Protein AF-0000000086522334 (afdb_homodimer)

Solvent-accessible surface area (backbone atoms only — not comparable to full-atom values): 13965 Å² total; per-residue (Å²): 110,46,55,59,40,76,32,34,40,33,44,63,32,88,44,52,71,65,48,37,50,48,47,30,66,67,51,60,34,46,75,44,85,76,62,72,91,76,86,56,60,54,48,37,27,35,46,44,99,74,29,35,44,34,43,36,36,49,86,58,78,64,70,88,61,74,68,61,87,51,38,88,66,36,50,26,44,30,31,28,21,77,34,52,68,57,47,52,50,52,31,54,76,69,68,46,70,69,46,66,51,87,86,70,54,62,36,35,31,34,55,50,98,70,65,50,24,37,34,44,28,46,49,76,79,132,111,47,54,58,39,76,33,34,40,34,44,63,32,90,44,52,71,64,47,39,50,48,48,30,67,66,49,58,35,46,74,44,84,77,62,72,90,76,86,57,59,54,48,36,28,36,48,43,98,72,31,34,43,34,42,36,37,49,85,58,79,62,71,86,60,74,68,60,89,51,37,88,65,36,50,26,43,29,30,29,21,78,34,53,67,58,46,51,50,53,32,53,77,68,70,48,70,66,46,66,49,87,85,69,53,62,36,34,31,33,56,51,96,68,64,49,24,38,34,42,28,47,50,75,80,132

InterPro domains:
  IPR004360 Glyoxalase/fosfomycin resistance/dioxygenase domain [PF00903] (6-120)
  IPR018146 Glyoxalase I, conserved site [PS00934] (8-29)
  IPR029068 Glyoxalase/Bleomycin resistance protein/Dihydroxybiphenyl dioxygenase [G3DSA:3.10.180.10] (1-125)
  IPR029068 Glyoxalase/Bleomycin resistance protein/Dihydroxybiphenyl dioxygenase [SSF54593] (1-125)
  IPR037523 Vicinal oxygen chelate (VOC), core domain [PS51819] (5-123)
  IPR050383 Glyoxalase I/Fosfomycin Resistance Protein Families [PTHR21366] (3-122)

Structure (mmCIF, N/CA/C/O backbone):
data_AF-0000000086522334-model_v1
#
loop_
_entity.id
_entity.type
_entity.pdbx_description
1 polymer 'VOC family protein'
#
loop_
_atom_site.group_PDB
_atom_site.id
_atom_site.type_symbol
_atom_site.label_atom_id
_atom_site.label_alt_id
_atom_site.label_comp_id
_atom_site.label_asym_id
_atom_site.label_entity_id
_atom_site.label_seq_id
_atom_site.pdbx_PDB_ins_code
_atom_site.Cartn_x
_atom_site.Cartn_y
_atom_site.Cartn_z
_atom_site.occupancy
_atom_site.B_iso_or_equiv
_atom_site.auth_seq_id
_atom_site.auth_comp_id
_atom_site.auth_asym_id
_atom_site.auth_atom_id
_atom_site.pdbx_PDB_model_num
ATOM 1 N N . MET A 1 1 ? 4.867 13.68 17.594 1 94.56 1 MET A N 1
ATOM 2 C CA . MET A 1 1 ? 4.117 12.727 16.781 1 94.56 1 MET A CA 1
ATOM 3 C C . MET A 1 1 ? 5.055 11.945 15.859 1 94.56 1 MET A C 1
ATOM 5 O O . MET A 1 1 ? 5.938 12.523 15.234 1 94.56 1 MET A O 1
ATOM 9 N N . ARG A 1 2 ? 4.922 10.648 15.969 1 97.31 2 ARG A N 1
ATOM 10 C CA . ARG A 1 2 ? 5.742 9.789 15.125 1 97.31 2 ARG A CA 1
ATOM 11 C C . ARG A 1 2 ? 4.887 8.734 14.422 1 97.31 2 ARG A C 1
ATOM 13 O O . ARG A 1 2 ? 3.938 8.211 15.008 1 97.31 2 ARG A O 1
ATOM 20 N N . ILE A 1 3 ? 5.188 8.492 13.227 1 98.81 3 ILE A N 1
ATOM 21 C CA . ILE A 1 3 ? 4.652 7.324 12.539 1 98.81 3 ILE A CA 1
ATOM 22 C C . ILE A 1 3 ? 5.387 6.07 13.008 1 98.81 3 ILE A C 1
ATOM 24 O O . ILE A 1 3 ? 6.613 6.066 13.125 1 98.81 3 ILE A O 1
ATOM 28 N N . LEU A 1 4 ? 4.656 5.008 13.227 1 98.62 4 LEU A N 1
ATOM 29 C CA . LEU A 1 4 ? 5.238 3.867 13.93 1 98.62 4 LEU A CA 1
ATOM 30 C C . LEU A 1 4 ? 5.387 2.674 12.992 1 98.62 4 LEU A C 1
ATOM 32 O O . LEU A 1 4 ? 6.363 1.927 13.078 1 98.62 4 LEU A O 1
ATOM 36 N N . ALA A 1 5 ? 4.379 2.432 12.117 1 98.75 5 ALA A N 1
ATOM 37 C CA . ALA A 1 5 ? 4.371 1.207 11.32 1 98.75 5 ALA A CA 1
ATOM 38 C C . ALA A 1 5 ? 3.389 1.315 10.156 1 98.75 5 ALA A C 1
ATOM 40 O O . ALA A 1 5 ? 2.453 2.117 10.203 1 98.75 5 ALA A O 1
ATOM 41 N N . LEU A 1 6 ? 3.631 0.603 9.125 1 98.88 6 LEU A N 1
ATOM 42 C CA . LEU A 1 6 ? 2.672 0.312 8.062 1 98.88 6 LEU A CA 1
ATOM 43 C C . LEU A 1 6 ? 1.756 -0.842 8.461 1 98.88 6 LEU A C 1
ATOM 45 O O . LEU A 1 6 ? 2.217 -1.972 8.641 1 98.88 6 LEU A O 1
ATOM 49 N N . HIS A 1 7 ? 0.53 -0.524 8.633 1 98.81 7 HIS A N 1
ATOM 50 C CA . HIS A 1 7 ? -0.397 -1.541 9.117 1 98.81 7 HIS A CA 1
ATOM 51 C C . HIS A 1 7 ? -1.011 -2.32 7.957 1 98.81 7 HIS A C 1
ATOM 53 O O . HIS A 1 7 ? -0.983 -3.553 7.949 1 98.81 7 HIS A O 1
ATOM 59 N N . HIS A 1 8 ? -1.626 -1.619 7.039 1 98.94 8 HIS A N 1
ATOM 60 C CA . HIS A 1 8 ? -2.217 -2.326 5.91 1 98.94 8 HIS A CA 1
ATOM 61 C C . HIS A 1 8 ? -2.156 -1.483 4.637 1 98.94 8 HIS A C 1
ATOM 63 O O . HIS A 1 8 ? -1.86 -0.288 4.695 1 98.94 8 HIS A O 1
ATOM 69 N N . VAL A 1 9 ? -2.373 -2.15 3.574 1 98.94 9 VAL A N 1
ATOM 70 C CA . VAL A 1 9 ? -2.617 -1.558 2.264 1 98.94 9 VAL A CA 1
ATOM 71 C C . VAL A 1 9 ? -3.979 -2.01 1.738 1 98.94 9 VAL A C 1
ATOM 73 O O . VAL A 1 9 ? -4.352 -3.176 1.89 1 98.94 9 VAL A O 1
ATOM 76 N N . SER A 1 10 ? -4.672 -1.048 1.195 1 98.81 10 SER A N 1
ATOM 77 C CA . SER A 1 10 ? -5.945 -1.346 0.543 1 98.81 10 SER A CA 1
ATOM 78 C C . SER A 1 10 ? -5.828 -1.236 -0.974 1 98.81 10 SER A C 1
ATOM 80 O O . SER A 1 10 ? -5.262 -0.269 -1.489 1 98.81 10 SER A O 1
ATOM 82 N N . ILE A 1 11 ? -6.34 -2.213 -1.642 1 98.62 11 ILE A N 1
ATOM 83 C CA . ILE A 1 11 ? -6.383 -2.182 -3.1 1 98.62 11 ILE A CA 1
ATOM 84 C C . ILE A 1 11 ? -7.816 -2.416 -3.578 1 98.62 11 ILE A C 1
ATOM 86 O O . ILE A 1 11 ? -8.633 -2.984 -2.852 1 98.62 11 ILE A O 1
ATOM 90 N N . ILE A 1 12 ? -8.102 -1.926 -4.754 1 98.5 12 ILE A N 1
ATOM 91 C CA . ILE A 1 12 ? -9.438 -2.059 -5.32 1 98.5 12 ILE A CA 1
ATOM 92 C C . ILE A 1 12 ? -9.492 -3.277 -6.238 1 98.5 12 ILE A C 1
ATOM 94 O O . ILE A 1 12 ? -8.57 -3.518 -7.016 1 98.5 12 ILE A O 1
ATOM 98 N N . VAL A 1 13 ? -10.5 -4.023 -6.094 1 98.56 13 VAL A N 1
ATOM 99 C CA . VAL A 1 13 ? -10.719 -5.203 -6.922 1 98.56 13 VAL A CA 1
ATOM 100 C C . VAL A 1 13 ? -12.125 -5.16 -7.516 1 98.56 13 VAL A C 1
ATOM 102 O O . VAL A 1 13 ? -13.016 -4.492 -6.98 1 98.56 13 VAL A O 1
ATOM 105 N N . SER A 1 14 ? -12.344 -5.914 -8.609 1 98.25 14 SER A N 1
ATOM 106 C CA . SER A 1 14 ? -13.641 -5.91 -9.273 1 98.25 14 SER A CA 1
ATOM 107 C C . SER A 1 14 ? -14.547 -7.02 -8.742 1 98.25 14 SER A C 1
ATOM 109 O O . SER A 1 14 ? -15.766 -6.93 -8.836 1 98.25 14 SER A O 1
ATOM 111 N N . ASN A 1 15 ? -13.945 -8.078 -8.195 1 98.69 15 ASN A N 1
ATOM 112 C CA . ASN A 1 15 ? -14.633 -9.258 -7.668 1 98.69 15 ASN A CA 1
ATOM 113 C C . ASN A 1 15 ? -13.844 -9.898 -6.531 1 98.69 15 ASN A C 1
ATOM 115 O O . ASN A 1 15 ? -12.75 -10.422 -6.75 1 98.69 15 ASN A O 1
ATOM 119 N N . THR A 1 16 ? -14.438 -9.898 -5.348 1 98.88 16 THR A N 1
ATOM 120 C CA . THR A 1 16 ? -13.734 -10.336 -4.145 1 98.88 16 THR A CA 1
ATOM 121 C C . THR A 1 16 ? -13.352 -11.812 -4.246 1 98.88 16 THR A C 1
ATOM 123 O O . THR A 1 16 ? -12.227 -12.188 -3.904 1 98.88 16 THR A O 1
ATOM 126 N N . ALA A 1 17 ? -14.242 -12.625 -4.715 1 98.88 17 ALA A N 1
ATOM 127 C CA . ALA A 1 17 ? -13.969 -14.055 -4.832 1 98.88 17 ALA A CA 1
ATOM 128 C C . ALA A 1 17 ? -12.781 -14.312 -5.762 1 98.88 17 ALA A C 1
ATOM 130 O O . ALA A 1 17 ? -11.922 -15.141 -5.465 1 98.88 17 ALA A O 1
ATOM 131 N N . THR A 1 18 ? -12.75 -13.633 -6.898 1 98.75 18 THR A N 1
ATOM 132 C CA . THR A 1 18 ? -11.641 -13.758 -7.832 1 98.75 18 THR A CA 1
ATOM 133 C C . THR A 1 18 ? -10.336 -13.305 -7.188 1 98.75 18 THR A C 1
ATOM 135 O O . THR A 1 18 ? -9.312 -13.984 -7.297 1 98.75 18 THR A O 1
ATOM 138 N N . ALA A 1 19 ? -10.391 -12.211 -6.496 1 98.88 19 ALA A N 1
ATOM 139 C CA . ALA A 1 19 ? -9.203 -11.68 -5.824 1 98.88 19 ALA A CA 1
ATOM 140 C C . ALA A 1 19 ? -8.711 -12.641 -4.75 1 98.88 19 ALA A C 1
ATOM 142 O O . ALA A 1 19 ? -7.504 -12.805 -4.555 1 98.88 19 ALA A O 1
ATOM 143 N N . LEU A 1 20 ? -9.625 -13.297 -4.066 1 98.88 20 LEU A N 1
ATOM 144 C CA . LEU A 1 20 ? -9.25 -14.258 -3.027 1 98.88 20 LEU A CA 1
ATOM 145 C C . LEU A 1 20 ? -8.547 -15.461 -3.631 1 98.88 20 LEU A C 1
ATOM 147 O O . LEU A 1 20 ? -7.719 -16.094 -2.973 1 98.88 20 LEU A O 1
ATOM 151 N N . GLY A 1 21 ? -8.828 -15.742 -4.848 1 98.81 21 GLY A N 1
ATOM 152 C CA . GLY A 1 21 ? -8.07 -16.781 -5.539 1 98.81 21 GLY A CA 1
ATOM 153 C C . GLY A 1 21 ? -6.582 -16.484 -5.609 1 98.81 21 GLY A C 1
ATOM 154 O O . GLY A 1 21 ? -5.758 -17.391 -5.512 1 98.81 21 GLY A O 1
ATOM 155 N N . PHE A 1 22 ? -6.273 -15.227 -5.672 1 98.88 22 PHE A N 1
ATOM 156 C CA . PHE A 1 22 ? -4.879 -14.82 -5.742 1 98.88 22 PHE A CA 1
ATOM 157 C C . PHE A 1 22 ? -4.289 -14.664 -4.344 1 98.88 22 PHE A C 1
ATOM 159 O O . PHE A 1 22 ? -3.273 -15.281 -4.02 1 98.88 22 PHE A O 1
ATOM 166 N N . TYR A 1 23 ? -4.887 -13.945 -3.527 1 98.94 23 TYR A N 1
ATOM 167 C CA . TYR A 1 23 ? -4.281 -13.547 -2.262 1 98.94 23 TYR A CA 1
ATOM 168 C C . TYR A 1 23 ? -4.402 -14.656 -1.224 1 98.94 23 TYR A C 1
ATOM 170 O O . TYR A 1 23 ? -3.445 -14.945 -0.503 1 98.94 23 TYR A O 1
ATOM 178 N N . ARG A 1 24 ? -5.574 -15.195 -1.146 1 98.81 24 ARG A N 1
ATOM 179 C CA . ARG A 1 24 ? -5.762 -16.281 -0.189 1 98.81 24 ARG A CA 1
ATOM 180 C C . ARG A 1 24 ? -5.211 -17.594 -0.733 1 98.81 24 ARG A C 1
ATOM 182 O O . ARG A 1 24 ? -4.348 -18.219 -0.11 1 98.81 24 ARG A O 1
ATOM 189 N N . ASP A 1 25 ? -5.664 -18.031 -1.842 1 98.62 25 ASP A N 1
ATOM 190 C CA . ASP A 1 25 ? -5.371 -19.375 -2.311 1 98.62 25 ASP A CA 1
ATOM 191 C C . ASP A 1 25 ? -3.945 -19.469 -2.852 1 98.62 25 ASP A C 1
ATOM 193 O O . ASP A 1 25 ? -3.232 -20.438 -2.572 1 98.62 25 ASP A O 1
ATOM 197 N N . LEU A 1 26 ? -3.512 -18.547 -3.619 1 98.69 26 LEU A N 1
ATOM 198 C CA . LEU A 1 26 ? -2.188 -18.625 -4.227 1 98.69 26 LEU A CA 1
ATOM 199 C C . LEU A 1 26 ? -1.112 -18.156 -3.25 1 98.69 26 LEU A C 1
ATOM 201 O O . LEU A 1 26 ? -0.119 -18.859 -3.037 1 98.69 26 LEU A O 1
ATOM 205 N N . LEU A 1 27 ? -1.304 -16.938 -2.631 1 98.75 27 LEU A N 1
ATOM 206 C CA . LEU A 1 27 ? -0.281 -16.391 -1.747 1 98.75 27 LEU A CA 1
ATOM 207 C C . LEU A 1 27 ? -0.377 -17.016 -0.357 1 98.75 27 LEU A C 1
ATOM 209 O O . LEU A 1 27 ? 0.561 -16.922 0.438 1 98.75 27 LEU A O 1
ATOM 213 N N . GLY A 1 28 ? -1.57 -17.516 0.004 1 98.69 28 GLY A N 1
ATOM 214 C CA . GLY A 1 28 ? -1.713 -18.25 1.252 1 98.69 28 GLY A CA 1
ATOM 215 C C . GLY A 1 28 ? -2.076 -17.359 2.428 1 98.69 28 GLY A C 1
ATOM 216 O O . GLY A 1 28 ? -1.796 -17.703 3.578 1 98.69 28 GLY A O 1
ATOM 217 N N . LEU A 1 29 ? -2.678 -16.234 2.178 1 98.88 29 LEU A N 1
ATOM 218 C CA . LEU A 1 29 ? -3.041 -15.336 3.268 1 98.88 29 LEU A CA 1
ATOM 219 C C . LEU A 1 29 ? -4.367 -15.75 3.896 1 98.88 29 LEU A C 1
ATOM 221 O O . LEU A 1 29 ? -5.285 -16.188 3.193 1 98.88 29 LEU A O 1
ATOM 225 N N . ASP A 1 30 ? -4.496 -15.508 5.156 1 98.62 30 ASP A N 1
ATOM 226 C CA . ASP A 1 30 ? -5.711 -15.875 5.875 1 98.62 30 ASP A CA 1
ATOM 227 C C . ASP A 1 30 ? -6.715 -14.727 5.879 1 98.62 30 ASP A C 1
ATOM 229 O O . ASP A 1 30 ? -6.34 -13.562 6.066 1 98.62 30 ASP A O 1
ATOM 233 N N . VAL A 1 31 ? -7.961 -15.094 5.797 1 98.81 31 VAL A N 1
ATOM 234 C CA . VAL A 1 31 ? -9.031 -14.109 5.84 1 98.81 31 VAL A CA 1
ATOM 235 C C . VAL A 1 31 ? -9.344 -13.742 7.289 1 98.81 31 VAL A C 1
ATOM 237 O O . VAL A 1 31 ? -9.391 -14.617 8.156 1 98.81 31 VAL A O 1
ATOM 240 N N . ASP A 1 32 ? -9.453 -12.5 7.535 1 98.81 32 ASP A N 1
ATOM 241 C CA . ASP A 1 32 ? -9.938 -11.984 8.812 1 98.81 32 ASP A CA 1
ATOM 242 C C . ASP A 1 32 ? -11.461 -11.914 8.844 1 98.81 32 ASP A C 1
ATOM 244 O O . ASP A 1 32 ? -12.055 -11.016 8.25 1 98.81 32 ASP A O 1
ATOM 248 N N . ASP A 1 33 ? -12.094 -12.688 9.578 1 97.81 33 ASP A N 1
ATOM 249 C CA . ASP A 1 33 ? -13.547 -12.797 9.602 1 97.81 33 ASP A CA 1
ATOM 250 C C . ASP A 1 33 ? -14.172 -11.664 10.414 1 97.81 33 ASP A C 1
ATOM 252 O O . ASP A 1 33 ? -15.391 -11.516 10.445 1 97.81 33 ASP A O 1
ATOM 256 N N . SER A 1 34 ? -13.359 -10.859 11 1 97.19 34 SER A N 1
ATOM 257 C CA . SER A 1 34 ? -13.883 -9.797 11.844 1 97.19 34 SER A CA 1
ATOM 258 C C . SER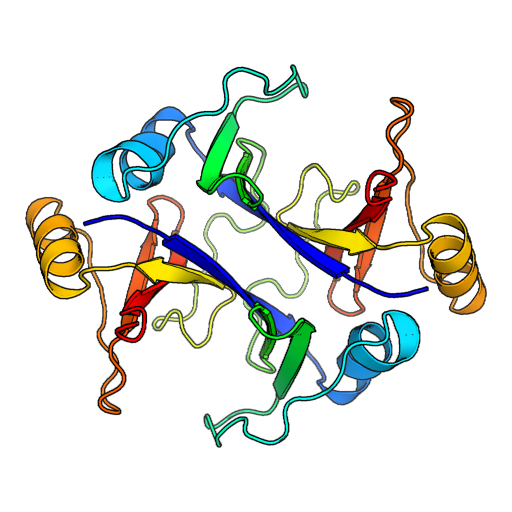 A 1 34 ? -14.125 -8.523 11.047 1 97.19 34 SER A C 1
ATOM 260 O O . SER A 1 34 ? -14.477 -7.48 11.609 1 97.19 34 SER A O 1
ATOM 262 N N . ARG A 1 35 ? -13.852 -8.547 9.734 1 97.44 35 ARG A N 1
ATOM 263 C CA . ARG A 1 35 ? -14.172 -7.375 8.922 1 97.44 35 ARG A CA 1
ATOM 264 C C . ARG A 1 35 ? -15.617 -6.938 9.148 1 97.44 35 ARG A C 1
ATOM 266 O O . ARG A 1 35 ? -16.547 -7.727 8.961 1 97.44 35 ARG A O 1
ATOM 273 N N . PRO A 1 36 ? -15.805 -5.703 9.523 1 94.88 36 PRO A N 1
ATOM 274 C CA . PRO A 1 36 ? -17.188 -5.242 9.664 1 94.88 36 PRO A CA 1
ATOM 275 C C . PRO A 1 36 ? -17.875 -5.016 8.32 1 94.88 36 PRO A C 1
ATOM 277 O O . PRO A 1 36 ? -17.234 -5.141 7.27 1 94.88 36 PRO A O 1
ATOM 280 N N . ASP A 1 37 ? -19.172 -4.836 8.414 1 95.44 37 ASP A N 1
ATOM 281 C CA . ASP A 1 37 ? -19.891 -4.426 7.215 1 95.44 37 ASP A CA 1
ATOM 282 C C . ASP A 1 37 ? -19.578 -2.979 6.844 1 95.44 37 ASP A C 1
ATOM 284 O O . ASP A 1 37 ? -19.953 -2.051 7.559 1 95.44 37 ASP A O 1
ATOM 288 N N . LEU A 1 38 ? -18.969 -2.789 5.746 1 94.75 38 LEU A N 1
ATOM 289 C CA . LEU A 1 38 ? -18.547 -1.453 5.344 1 94.75 38 LEU A CA 1
ATOM 290 C C . LEU A 1 38 ? -19.422 -0.922 4.211 1 94.75 38 LEU A C 1
ATOM 292 O O . LEU A 1 38 ? -19.109 0.106 3.609 1 94.75 38 LEU A O 1
ATOM 296 N N . GLY A 1 39 ? -20.391 -1.697 3.873 1 96.12 39 GLY A N 1
ATOM 297 C CA . GLY A 1 39 ? -21.344 -1.245 2.871 1 96.12 39 GLY A CA 1
ATOM 298 C C . GLY A 1 39 ? -20.953 -1.656 1.461 1 96.12 39 GLY A C 1
ATOM 299 O O . GLY A 1 39 ? -21.547 -1.177 0.489 1 96.12 39 GLY A O 1
ATOM 300 N N . TYR A 1 40 ? -19.938 -2.383 1.256 1 98 40 TYR A N 1
ATOM 301 C CA . TYR A 1 40 ? -19.516 -2.949 -0.02 1 98 40 TYR A CA 1
ATOM 302 C C . TYR A 1 40 ? -18.781 -4.266 0.187 1 98 40 TYR A C 1
ATOM 304 O O . TYR A 1 40 ? -18.188 -4.492 1.246 1 98 40 TYR A O 1
ATOM 312 N N . PRO A 1 41 ? -18.781 -5.148 -0.741 1 98.62 41 PRO A N 1
ATOM 313 C CA . PRO A 1 41 ? -18.047 -6.402 -0.614 1 98.62 41 PRO A CA 1
ATOM 314 C C . PRO A 1 41 ? -16.531 -6.188 -0.539 1 98.62 41 PRO A C 1
ATOM 316 O O . PRO A 1 41 ? -16.031 -5.133 -0.939 1 98.62 41 PRO A O 1
ATOM 319 N N . GLY A 1 42 ? -15.859 -7.133 0.019 1 98.81 42 GLY A N 1
ATOM 320 C CA . GLY A 1 42 ? -14.414 -7.121 0.174 1 98.81 42 GLY A CA 1
ATOM 321 C C . GLY A 1 42 ? -13.906 -8.172 1.146 1 98.81 42 GLY A C 1
ATOM 322 O O . GLY A 1 42 ? -14.656 -9.062 1.551 1 98.81 42 GLY A O 1
ATOM 323 N N . ALA A 1 43 ? -12.617 -8.062 1.491 1 98.94 43 ALA A N 1
ATOM 324 C CA . ALA A 1 43 ? -11.992 -8.969 2.453 1 98.94 43 ALA A CA 1
ATOM 325 C C . ALA A 1 43 ? -10.781 -8.305 3.113 1 98.94 43 ALA A C 1
ATOM 327 O O . ALA A 1 43 ? -10.109 -7.473 2.5 1 98.94 43 ALA A O 1
ATOM 328 N N . TRP A 1 44 ? -10.617 -8.602 4.328 1 98.94 44 TRP A N 1
ATOM 329 C CA . TRP A 1 44 ? -9.359 -8.344 5.02 1 98.94 44 TRP A CA 1
ATOM 330 C C . TRP A 1 44 ? -8.523 -9.617 5.125 1 98.94 44 TRP A C 1
ATOM 332 O O . TRP A 1 44 ? -9.055 -10.695 5.422 1 98.94 44 TRP A O 1
ATOM 342 N N . LEU A 1 45 ? -7.25 -9.5 4.801 1 98.94 45 LEU A N 1
ATOM 343 C CA . LEU A 1 45 ? -6.371 -10.664 4.863 1 98.94 45 LEU A CA 1
ATOM 344 C C . LEU A 1 45 ? -5.172 -10.391 5.766 1 98.94 45 LEU A C 1
ATOM 346 O O . LEU A 1 45 ? -4.512 -9.359 5.633 1 98.94 45 LEU A O 1
ATOM 350 N N . HIS A 1 46 ? -4.848 -11.328 6.617 1 98.94 46 HIS A N 1
ATOM 351 C CA . HIS A 1 46 ? -3.674 -11.234 7.477 1 98.94 46 HIS A CA 1
ATOM 352 C C . HIS A 1 46 ? -2.4 -11.578 6.715 1 98.94 46 HIS A C 1
ATOM 354 O O . HIS A 1 46 ? -2.307 -12.648 6.102 1 98.94 46 HIS A O 1
ATOM 360 N N . ILE A 1 47 ? -1.499 -10.703 6.734 1 98.88 47 ILE A N 1
ATOM 361 C CA . ILE A 1 47 ? -0.149 -11.055 6.309 1 98.88 47 ILE A CA 1
ATOM 362 C C . ILE A 1 47 ? 0.597 -11.727 7.453 1 98.88 47 ILE A C 1
ATOM 364 O O . ILE A 1 47 ? 1.253 -12.758 7.258 1 98.88 47 ILE A O 1
ATOM 368 N N . ASN A 1 48 ? 0.536 -11.117 8.594 1 98.62 48 ASN A N 1
ATOM 369 C CA . ASN A 1 48 ? 0.983 -11.594 9.898 1 98.62 48 ASN A CA 1
ATOM 370 C C . ASN A 1 48 ? 0.117 -11.039 11.023 1 98.62 48 ASN A C 1
ATOM 372 O O . ASN A 1 48 ? -1 -10.578 10.789 1 98.62 48 ASN A O 1
ATOM 376 N N . ALA A 1 49 ? 0.548 -11.117 12.242 1 97.94 49 ALA A N 1
ATOM 377 C CA . ALA A 1 49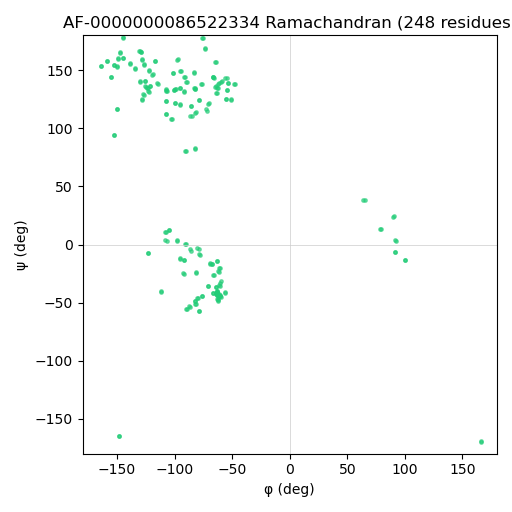 ? -0.27 -10.727 13.391 1 97.94 49 ALA A CA 1
ATOM 378 C C . ALA A 1 49 ? -0.521 -9.219 13.398 1 97.94 49 ALA A C 1
ATOM 380 O O . ALA A 1 49 ? -1.462 -8.742 14.031 1 97.94 49 ALA A O 1
ATOM 381 N N . ALA A 1 50 ? 0.281 -8.43 12.625 1 98 50 ALA A N 1
ATOM 382 C CA . ALA A 1 50 ? 0.245 -6.977 12.797 1 98 50 ALA A CA 1
ATOM 383 C C . ALA A 1 50 ? -0.093 -6.277 11.484 1 98 50 ALA A C 1
ATOM 385 O O . ALA A 1 50 ? -0.278 -5.059 11.445 1 98 50 ALA A O 1
ATOM 386 N N . GLN A 1 51 ? -0.153 -7.039 10.414 1 98.81 51 GLN A N 1
ATOM 387 C CA . GLN A 1 51 ? -0.286 -6.41 9.102 1 98.81 51 GLN A CA 1
ATOM 388 C C . GLN A 1 51 ? -1.354 -7.105 8.266 1 98.81 51 GLN A C 1
ATOM 390 O O . GLN A 1 51 ? -1.563 -8.312 8.391 1 98.81 51 GLN A O 1
ATOM 395 N N . GLN A 1 52 ? -1.945 -6.266 7.348 1 98.94 52 GLN A N 1
ATOM 396 C CA . GLN A 1 52 ? -3.006 -6.832 6.523 1 98.94 52 GLN A CA 1
ATOM 397 C C . GLN A 1 52 ? -2.984 -6.238 5.117 1 98.94 52 GLN A C 1
ATOM 399 O O . GLN A 1 52 ? -2.355 -5.203 4.883 1 98.94 52 GLN A O 1
ATOM 404 N N . ILE A 1 53 ? -3.605 -6.926 4.207 1 98.94 53 ILE A N 1
ATOM 405 C CA . ILE A 1 53 ? -4.09 -6.398 2.936 1 98.94 53 ILE A CA 1
ATOM 406 C C . ILE A 1 53 ? -5.613 -6.293 2.965 1 98.94 53 ILE A C 1
ATOM 408 O O . ILE A 1 53 ? -6.297 -7.23 3.383 1 98.94 53 ILE A O 1
ATOM 412 N N . HIS A 1 54 ? -6.148 -5.184 2.572 1 98.94 54 HIS A N 1
ATOM 413 C CA . HIS A 1 54 ? -7.59 -4.977 2.449 1 98.94 54 HIS A CA 1
ATOM 414 C C . HIS A 1 54 ? -8.016 -4.934 0.985 1 98.94 54 HIS A C 1
ATOM 416 O O . HIS A 1 54 ? -7.469 -4.156 0.198 1 98.94 54 HIS A O 1
ATOM 422 N N . LEU A 1 55 ? -8.93 -5.816 0.67 1 98.94 55 LEU A N 1
ATOM 423 C CA . LEU A 1 55 ? -9.539 -5.836 -0.654 1 98.94 55 LEU A CA 1
ATOM 424 C C . LEU A 1 55 ? -10.852 -5.051 -0.661 1 98.94 55 LEU A C 1
ATOM 426 O O . LEU A 1 55 ? -11.773 -5.367 0.096 1 98.94 55 LEU A O 1
ATOM 430 N N . LEU A 1 56 ? -10.914 -4.055 -1.472 1 98.88 56 LEU A N 1
ATOM 431 C CA . LEU A 1 56 ? -12.102 -3.223 -1.601 1 98.88 56 LEU A CA 1
ATOM 432 C C . LEU A 1 56 ? -12.82 -3.498 -2.916 1 98.88 56 LEU A C 1
ATOM 434 O O . LEU A 1 56 ? -12.305 -3.184 -3.99 1 98.88 56 LEU A O 1
ATOM 438 N N . GLU A 1 57 ? -13.977 -4.051 -2.867 1 98.81 57 GLU A N 1
ATOM 439 C CA . GLU A 1 57 ? -14.797 -4.188 -4.066 1 98.81 57 GLU A CA 1
ATOM 440 C C . GLU A 1 57 ? -15.711 -2.979 -4.246 1 98.81 57 GLU A C 1
ATOM 442 O O . GLU A 1 57 ? -16.891 -3.029 -3.898 1 98.81 57 GLU A O 1
ATOM 447 N N . VAL A 1 58 ? -15.164 -1.943 -4.758 1 98.44 58 VAL A N 1
ATOM 448 C CA . VAL A 1 58 ? -15.812 -0.658 -5.012 1 98.44 58 VAL A CA 1
ATOM 449 C C . VAL A 1 58 ? -15.531 -0.212 -6.445 1 98.44 58 VAL A C 1
ATOM 451 O O . VAL A 1 58 ? -14.695 -0.807 -7.133 1 98.44 58 VAL A O 1
ATOM 454 N N . PRO A 1 59 ? -16.266 0.794 -6.953 1 96.94 59 PRO A N 1
ATOM 455 C CA . PRO A 1 59 ? -15.938 1.307 -8.281 1 96.94 59 PRO A CA 1
ATOM 456 C C . PRO A 1 59 ? -14.477 1.739 -8.406 1 96.94 59 PRO A C 1
ATOM 458 O O . PRO A 1 59 ? -13.953 2.416 -7.512 1 96.94 59 PRO A O 1
ATOM 461 N N . ASN A 1 60 ? -13.875 1.331 -9.43 1 95.88 60 ASN A N 1
ATOM 462 C CA . ASN A 1 60 ? -12.453 1.57 -9.656 1 95.88 60 ASN A CA 1
ATOM 463 C C . ASN A 1 60 ? -12.227 2.689 -10.664 1 95.88 60 ASN A C 1
ATOM 465 O O . ASN A 1 60 ? -12.422 2.494 -11.867 1 95.88 60 ASN A O 1
ATOM 469 N N . PRO A 1 61 ? -11.797 3.775 -10.227 1 94.69 61 PRO A N 1
ATOM 470 C CA . PRO A 1 61 ? -11.539 4.859 -11.172 1 94.69 61 PRO A CA 1
ATOM 471 C C . PRO A 1 61 ? -10.445 4.512 -12.18 1 94.69 61 PRO A C 1
ATOM 473 O O . PRO A 1 61 ? -10.289 5.207 -13.188 1 94.69 61 PRO A O 1
ATOM 476 N N . GLU A 1 62 ? -9.711 3.477 -11.922 1 93.44 62 GLU A N 1
ATOM 477 C CA . GLU A 1 62 ? -8.555 3.154 -12.75 1 93.44 62 GLU A CA 1
ATOM 478 C C . GLU A 1 62 ? -8.898 2.094 -13.789 1 93.44 62 GLU A C 1
ATOM 480 O O . GLU A 1 62 ? -8.023 1.619 -14.516 1 93.44 62 GLU A O 1
ATOM 485 N N . SER A 1 63 ? -10.094 1.707 -13.844 1 89.88 63 SER A N 1
ATOM 486 C CA . SER A 1 63 ? -10.508 0.669 -14.781 1 89.88 63 SER A CA 1
ATOM 487 C C . SER A 1 63 ? -10.141 1.042 -16.219 1 89.88 63 SER A C 1
ATOM 489 O O . SER A 1 63 ? -10.43 2.152 -16.672 1 89.88 63 SER A O 1
ATOM 491 N N . GLY A 1 64 ? -9.422 0.154 -16.859 1 88.44 64 GLY A N 1
ATOM 492 C CA . GLY A 1 64 ? -9.133 0.329 -18.266 1 88.44 64 GLY A CA 1
ATOM 493 C C . GLY A 1 64 ? -7.84 1.075 -18.531 1 88.44 64 GLY A C 1
ATOM 494 O O . GLY A 1 64 ? -7.43 1.232 -19.688 1 88.44 64 GLY A O 1
ATOM 495 N N . LEU A 1 65 ? -7.211 1.576 -17.531 1 93.5 65 LEU A N 1
ATOM 496 C CA . LEU A 1 65 ? -5.941 2.277 -17.719 1 93.5 65 LEU A CA 1
ATOM 497 C C . LEU A 1 65 ? -4.855 1.322 -18.188 1 93.5 65 LEU A C 1
ATOM 499 O O . LEU A 1 65 ? -4.805 0.167 -17.75 1 93.5 65 LEU A O 1
ATOM 503 N N . ILE A 1 66 ? -4.059 1.879 -19 1 93.69 66 ILE A N 1
ATOM 504 C CA . ILE A 1 66 ? -2.846 1.152 -19.375 1 93.69 66 ILE A CA 1
ATOM 505 C C . ILE A 1 66 ? -1.755 1.41 -18.344 1 93.69 66 ILE A C 1
ATOM 507 O O . ILE A 1 66 ? -1.307 2.547 -18.172 1 93.69 66 ILE A O 1
ATOM 511 N N . ARG A 1 67 ? -1.351 0.371 -17.75 1 95.38 67 ARG A N 1
ATOM 512 C CA . ARG A 1 67 ? -0.368 0.495 -16.672 1 95.38 67 ARG A CA 1
ATOM 513 C C . ARG A 1 67 ? 1.041 0.224 -17.188 1 95.38 67 ARG A C 1
ATOM 515 O O . ARG A 1 67 ? 1.215 -0.398 -18.234 1 95.38 67 ARG A O 1
ATOM 522 N N . PRO A 1 68 ? 2.027 0.74 -16.406 1 95.12 68 PRO A N 1
ATOM 523 C CA . PRO A 1 68 ? 3.395 0.386 -16.781 1 95.12 68 PRO A CA 1
ATOM 524 C C . PRO A 1 68 ? 3.611 -1.122 -16.875 1 95.12 68 PRO A C 1
ATOM 526 O O . PRO A 1 68 ? 3.076 -1.878 -16.062 1 95.12 68 PRO A O 1
ATOM 529 N N . ALA A 1 69 ? 4.391 -1.484 -17.812 1 92.44 69 ALA A N 1
ATOM 530 C CA . ALA A 1 69 ? 4.633 -2.908 -18.047 1 92.44 69 ALA A CA 1
ATOM 531 C C . ALA A 1 69 ? 5.293 -3.551 -16.828 1 92.44 69 ALA A C 1
ATOM 533 O O . ALA A 1 69 ? 4.863 -4.613 -16.375 1 92.44 69 ALA A O 1
ATOM 534 N N . HIS A 1 70 ? 6.309 -2.877 -16.375 1 94.69 70 HIS A N 1
ATOM 535 C CA . HIS A 1 70 ? 6.992 -3.412 -15.203 1 94.69 70 HIS A CA 1
ATOM 536 C C . HIS A 1 70 ? 6.414 -2.84 -13.914 1 94.69 70 HIS A C 1
ATOM 538 O O . HIS A 1 70 ? 6.332 -1.621 -13.75 1 94.69 70 HIS A O 1
ATOM 544 N N . GLY A 1 71 ? 6.129 -3.705 -12.984 1 95.56 71 GLY A N 1
ATOM 545 C CA . GLY A 1 71 ? 5.523 -3.311 -11.727 1 95.56 71 GLY A CA 1
ATOM 546 C C . GLY A 1 71 ? 6.395 -2.367 -10.914 1 95.56 71 GLY A C 1
ATOM 547 O O . GLY A 1 71 ? 5.895 -1.614 -10.078 1 95.56 71 GLY A O 1
ATOM 548 N N . GLY A 1 72 ? 7.668 -2.422 -11.188 1 95.5 72 GLY A N 1
ATOM 549 C CA . GLY A 1 72 ? 8.594 -1.559 -10.469 1 95.5 72 GLY A CA 1
ATOM 550 C C . GLY A 1 72 ? 8.445 -0.093 -10.836 1 95.5 72 GLY A C 1
ATOM 551 O O . GLY A 1 72 ? 8.961 0.781 -10.133 1 95.5 72 GLY A O 1
ATOM 552 N N . ARG A 1 73 ? 7.805 0.139 -11.906 1 96.5 73 ARG A N 1
ATOM 553 C CA . ARG A 1 73 ? 7.555 1.515 -12.32 1 96.5 73 ARG A CA 1
ATOM 554 C C . ARG A 1 73 ? 6.09 1.888 -12.133 1 96.5 73 ARG A C 1
ATOM 556 O O . ARG A 1 73 ? 5.629 2.908 -12.656 1 96.5 73 ARG A O 1
ATOM 563 N N . ASP A 1 74 ? 5.332 1.077 -11.461 1 97.5 74 ASP A N 1
ATOM 564 C CA . ASP A 1 74 ? 3.939 1.281 -11.078 1 97.5 74 ASP A CA 1
ATOM 565 C C . ASP A 1 74 ? 3.787 1.327 -9.562 1 97.5 74 ASP A C 1
ATOM 567 O O . ASP A 1 74 ? 4.672 0.879 -8.828 1 97.5 74 ASP A O 1
ATOM 571 N N . ARG A 1 75 ? 2.736 1.923 -9.102 1 98 75 ARG A N 1
ATOM 572 C CA . ARG A 1 75 ? 2.424 1.712 -7.688 1 98 75 ARG A CA 1
ATOM 573 C C . ARG A 1 75 ? 2.354 0.224 -7.359 1 98 75 ARG A C 1
ATOM 575 O O . ARG A 1 75 ? 1.876 -0.574 -8.172 1 98 75 ARG A O 1
ATOM 582 N N . HIS A 1 76 ? 2.912 -0.128 -6.195 1 98.69 76 HIS A N 1
ATOM 583 C CA . HIS A 1 76 ? 2.873 -1.541 -5.84 1 98.69 76 HIS A CA 1
ATOM 584 C C . HIS A 1 76 ? 3.049 -1.736 -4.34 1 98.69 76 HIS A C 1
ATOM 586 O O . HIS A 1 76 ? 3.504 -0.828 -3.639 1 98.69 76 HIS A O 1
ATOM 592 N N . LEU A 1 77 ? 2.57 -2.898 -3.877 1 98.88 77 LEU A N 1
ATOM 593 C CA . LEU A 1 77 ? 2.949 -3.363 -2.547 1 98.88 77 LEU A CA 1
ATOM 594 C C . LEU A 1 77 ? 4.031 -4.434 -2.633 1 98.88 77 LEU A C 1
ATOM 596 O O . LEU A 1 77 ? 4.086 -5.195 -3.602 1 98.88 77 LEU A O 1
ATOM 600 N N . ALA A 1 78 ? 4.895 -4.434 -1.607 1 98.88 78 ALA A N 1
ATOM 601 C CA . ALA A 1 78 ? 6.012 -5.375 -1.591 1 98.88 78 ALA A CA 1
ATOM 602 C C . ALA A 1 78 ? 5.973 -6.246 -0.338 1 98.88 78 ALA A C 1
ATOM 604 O O . ALA A 1 78 ? 5.852 -5.738 0.777 1 98.88 78 ALA A O 1
ATOM 605 N N . LEU A 1 79 ? 6.117 -7.512 -0.583 1 98.88 79 LEU A N 1
ATOM 606 C CA . LEU A 1 79 ? 6.004 -8.5 0.482 1 98.88 79 LEU A CA 1
ATOM 607 C C . LEU A 1 79 ? 7.281 -9.328 0.594 1 98.88 79 LEU A C 1
ATOM 609 O O . LEU A 1 79 ? 7.945 -9.594 -0.411 1 98.88 79 LEU A O 1
ATOM 613 N N . TRP A 1 80 ? 7.562 -9.758 1.809 1 98.75 80 TRP A N 1
ATOM 614 C CA . TRP A 1 80 ? 8.578 -10.781 2.037 1 98.75 80 TRP A CA 1
ATOM 615 C C . TRP A 1 80 ? 7.965 -12.18 1.963 1 98.75 80 TRP A C 1
ATOM 617 O O . TRP A 1 80 ? 6.875 -12.414 2.492 1 98.75 80 TRP A O 1
ATOM 627 N N . CYS A 1 81 ? 8.664 -13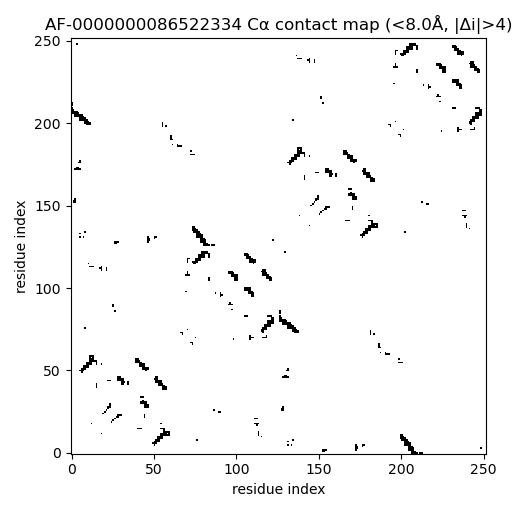.047 1.371 1 98.75 81 CYS A N 1
ATOM 628 C CA . CYS A 1 81 ? 8.312 -14.461 1.481 1 98.75 81 CYS A CA 1
ATOM 629 C C . CYS A 1 81 ? 9.523 -15.289 1.899 1 98.75 81 CYS A C 1
ATOM 631 O O . CYS A 1 81 ? 10.656 -14.805 1.881 1 98.75 81 CYS A O 1
ATOM 633 N N . ASP A 1 82 ? 9.32 -16.562 2.326 1 98.31 82 ASP A N 1
ATOM 634 C CA . ASP A 1 82 ? 10.414 -17.406 2.82 1 98.31 82 ASP A CA 1
ATOM 635 C C . ASP A 1 82 ? 10.961 -18.297 1.711 1 98.31 82 ASP A C 1
ATOM 637 O O . ASP A 1 82 ? 12.008 -18.938 1.878 1 98.31 82 ASP A O 1
ATOM 641 N N . ASP A 1 83 ? 10.297 -18.406 0.584 1 98 83 ASP A N 1
ATOM 642 C CA . ASP A 1 83 ? 10.742 -19.25 -0.524 1 98 83 ASP A CA 1
ATOM 643 C C . ASP A 1 83 ? 10.234 -18.719 -1.859 1 98 83 ASP A C 1
ATOM 645 O O . ASP A 1 83 ? 9.164 -19.109 -2.33 1 98 83 ASP A O 1
ATOM 649 N N . LEU A 1 84 ? 11.047 -17.938 -2.496 1 98.06 84 LEU A N 1
ATOM 650 C CA . LEU A 1 84 ? 10.664 -17.234 -3.715 1 98.06 84 LEU A CA 1
ATOM 651 C C . LEU A 1 84 ? 10.516 -18.203 -4.883 1 98.06 84 LEU A C 1
ATOM 653 O O . LEU A 1 84 ? 9.648 -18.031 -5.734 1 98.06 84 LEU A O 1
ATOM 657 N N . ASP A 1 85 ? 11.328 -19.203 -4.922 1 97.44 85 ASP A N 1
ATOM 658 C CA . ASP A 1 85 ? 11.281 -20.172 -6.016 1 97.44 85 ASP A CA 1
ATOM 659 C C . ASP A 1 85 ? 9.977 -20.969 -5.984 1 97.44 85 ASP A C 1
ATOM 661 O O . ASP A 1 85 ? 9.383 -21.234 -7.031 1 97.44 85 ASP A O 1
ATOM 665 N N . GLN A 1 86 ? 9.625 -21.328 -4.805 1 98.31 86 GLN A N 1
ATOM 666 C CA . GLN A 1 86 ? 8.344 -22.031 -4.695 1 98.31 86 GLN A CA 1
ATOM 667 C C . GLN A 1 86 ? 7.188 -21.141 -5.121 1 98.31 86 GLN A C 1
ATOM 669 O O . GLN A 1 86 ? 6.242 -21.594 -5.758 1 98.31 86 GLN A O 1
ATOM 674 N N . LEU A 1 87 ? 7.238 -19.875 -4.734 1 98.38 87 LEU A N 1
ATOM 675 C CA . LEU A 1 87 ? 6.207 -18.938 -5.176 1 98.38 87 LEU A CA 1
ATOM 676 C C . LEU A 1 87 ? 6.18 -18.844 -6.695 1 98.38 87 LEU A C 1
ATOM 678 O O . LEU A 1 87 ? 5.105 -18.828 -7.305 1 98.38 87 LEU A O 1
ATOM 682 N N . ALA A 1 88 ? 7.34 -18.734 -7.273 1 98.12 88 ALA A N 1
ATOM 683 C CA . ALA A 1 88 ? 7.418 -18.672 -8.727 1 98.12 88 ALA A CA 1
ATOM 684 C C . ALA A 1 88 ? 6.754 -19.875 -9.367 1 98.12 88 ALA A C 1
ATOM 686 O O . ALA A 1 88 ? 6.031 -19.75 -10.359 1 98.12 88 ALA A O 1
ATOM 687 N N . GLN A 1 89 ? 6.969 -21.016 -8.797 1 98.38 89 GLN A N 1
ATOM 688 C CA . GLN A 1 89 ? 6.355 -22.234 -9.305 1 98.38 89 GLN A CA 1
ATOM 689 C C . GLN A 1 89 ? 4.836 -22.172 -9.203 1 98.38 89 GLN A C 1
ATOM 691 O O . GLN A 1 89 ? 4.129 -22.609 -10.109 1 98.38 89 GLN A O 1
ATOM 696 N N . ARG A 1 90 ? 4.332 -21.625 -8.117 1 98.38 90 ARG A N 1
ATOM 697 C CA . ARG A 1 90 ? 2.891 -21.469 -7.945 1 98.38 90 ARG A CA 1
ATOM 698 C C . ARG A 1 90 ? 2.312 -20.531 -9 1 98.38 90 ARG A C 1
ATOM 700 O O . ARG A 1 90 ? 1.233 -20.781 -9.539 1 98.38 90 ARG A O 1
ATOM 707 N N . LEU A 1 91 ? 3.016 -19.453 -9.234 1 98.5 91 LEU A N 1
ATOM 708 C CA . LEU A 1 91 ? 2.568 -18.516 -10.258 1 98.5 91 LEU A CA 1
ATOM 709 C C . LEU A 1 91 ? 2.529 -19.172 -11.633 1 98.5 91 LEU A C 1
ATOM 711 O O . LEU A 1 91 ? 1.568 -19 -12.383 1 98.5 91 LEU A O 1
ATOM 715 N N . GLU A 1 92 ? 3.543 -19.938 -11.914 1 98.25 92 GLU A N 1
ATOM 716 C CA . GLU A 1 92 ? 3.607 -20.656 -13.188 1 98.25 92 GLU A CA 1
ATOM 717 C C . GLU A 1 92 ? 2.451 -21.641 -13.328 1 98.25 92 GLU A C 1
ATOM 719 O O . GLU A 1 92 ? 1.785 -21.688 -14.367 1 98.25 92 GLU A O 1
ATOM 724 N N . THR A 1 93 ? 2.23 -22.375 -12.312 1 98.12 93 THR A N 1
ATOM 725 C CA . THR A 1 93 ? 1.164 -23.375 -12.328 1 98.12 93 THR A CA 1
ATOM 726 C C . THR A 1 93 ? -0.194 -22.703 -12.523 1 98.12 93 THR A C 1
ATOM 728 O O . THR A 1 93 ? -1.067 -23.266 -13.203 1 98.12 93 THR A O 1
ATOM 731 N N . ALA A 1 94 ? -0.309 -21.547 -11.969 1 98.06 94 ALA A N 1
ATOM 732 C CA . ALA A 1 94 ? -1.561 -20.812 -12.062 1 98.06 94 ALA A CA 1
ATOM 733 C C . ALA A 1 94 ? -1.611 -19.984 -13.344 1 98.06 94 ALA A C 1
ATOM 735 O O . ALA A 1 94 ? -2.594 -19.281 -13.602 1 98.06 94 ALA A O 1
ATOM 736 N N . ASN A 1 95 ? -0.532 -19.969 -14.133 1 98.19 95 ASN A N 1
ATOM 737 C CA . ASN A 1 95 ? -0.413 -19.219 -15.383 1 98.19 95 ASN A CA 1
ATOM 738 C C . ASN A 1 95 ? -0.492 -17.719 -15.141 1 98.19 95 ASN A C 1
ATOM 740 O O . ASN A 1 95 ? -1.169 -17 -15.891 1 98.19 95 ASN A O 1
ATOM 744 N N . ILE A 1 96 ? 0.082 -17.297 -14.109 1 98.12 96 ILE A N 1
ATOM 745 C CA . ILE A 1 96 ? 0.21 -15.867 -13.82 1 98.12 96 ILE A CA 1
ATOM 746 C C . ILE A 1 96 ? 1.603 -15.383 -14.219 1 98.12 96 ILE A C 1
ATOM 748 O O . ILE A 1 96 ? 2.609 -15.906 -13.734 1 98.12 96 ILE A O 1
ATOM 752 N N . ALA A 1 97 ? 1.628 -14.406 -15.094 1 97.75 97 ALA A N 1
ATOM 753 C CA . ALA A 1 97 ? 2.896 -13.852 -15.555 1 97.75 97 ALA A CA 1
ATOM 754 C C . ALA A 1 97 ? 3.633 -13.148 -14.422 1 97.75 97 ALA A C 1
ATOM 756 O O . ALA A 1 97 ? 3.008 -12.523 -13.562 1 97.75 97 ALA A O 1
ATOM 757 N N . TYR A 1 98 ? 4.945 -13.242 -14.391 1 97.94 98 TYR A N 1
ATOM 758 C CA . TYR A 1 98 ? 5.797 -12.516 -13.453 1 97.94 98 TYR A CA 1
ATOM 759 C C . TYR A 1 98 ? 7.152 -12.203 -14.078 1 97.94 98 TYR A C 1
ATOM 761 O O . TYR A 1 98 ? 7.52 -12.789 -15.102 1 97.94 98 TYR A O 1
ATOM 769 N N . SER A 1 99 ? 7.844 -11.203 -13.492 1 96.31 99 SER A N 1
ATOM 770 C CA . SER A 1 99 ? 9.203 -10.859 -13.898 1 96.31 99 SER A CA 1
ATOM 771 C C . SER A 1 99 ? 10.156 -10.891 -12.711 1 96.31 99 SER A C 1
ATOM 773 O O . SER A 1 99 ? 9.82 -10.422 -11.617 1 96.31 99 SER A O 1
ATOM 775 N N . ARG A 1 100 ? 11.297 -11.477 -12.953 1 94.06 100 ARG A N 1
ATOM 776 C CA . ARG A 1 100 ? 12.32 -11.484 -11.914 1 94.06 100 ARG A CA 1
ATOM 777 C C . ARG A 1 100 ? 13.297 -10.32 -12.094 1 94.06 100 ARG A C 1
ATOM 779 O O . ARG A 1 100 ? 13.461 -9.812 -13.211 1 94.06 100 ARG A O 1
ATOM 786 N N . SER A 1 101 ? 13.797 -9.875 -10.961 1 83.62 101 SER A N 1
ATOM 787 C CA . SER A 1 101 ? 14.828 -8.844 -11.031 1 83.62 101 SER A CA 1
ATOM 788 C C . SER A 1 101 ? 16.031 -9.32 -11.836 1 83.62 101 SER A C 1
ATOM 790 O O . SER A 1 101 ? 16.438 -10.477 -11.711 1 83.62 101 SER A O 1
ATOM 792 N N . LYS A 1 102 ? 16.578 -8.359 -12.648 1 78.25 102 LYS A N 1
ATOM 793 C CA . LYS A 1 102 ? 17.75 -8.68 -13.461 1 78.25 102 LYS A CA 1
ATOM 794 C C . LYS A 1 102 ? 19.047 -8.336 -12.727 1 78.25 102 LYS A C 1
ATOM 796 O O . LYS A 1 102 ? 20.141 -8.711 -13.164 1 78.25 102 LYS A O 1
ATOM 801 N N . SER A 1 103 ? 18.859 -7.582 -11.648 1 76.5 103 SER A N 1
ATOM 802 C CA . SER A 1 103 ? 20.016 -7.086 -10.906 1 76.5 103 SER A CA 1
ATOM 803 C C . SER A 1 103 ? 20.609 -8.172 -10.023 1 76.5 103 SER A C 1
ATOM 805 O O . SER A 1 103 ? 21.688 -7.992 -9.438 1 76.5 103 SER A O 1
ATOM 807 N N . GLY A 1 104 ? 19.938 -9.32 -9.891 1 81.44 104 GLY A N 1
ATOM 808 C CA . GLY A 1 104 ? 20.391 -10.359 -8.977 1 81.44 104 GLY A CA 1
ATOM 809 C C . GLY A 1 104 ? 19.625 -10.367 -7.664 1 81.44 104 GLY A C 1
ATOM 810 O O . GLY A 1 104 ? 19.734 -11.328 -6.891 1 81.44 104 GLY A O 1
ATOM 811 N N . ARG A 1 105 ? 18.922 -9.281 -7.508 1 88.44 105 ARG A N 1
ATOM 812 C CA . ARG A 1 105 ? 18.062 -9.281 -6.324 1 88.44 105 ARG A CA 1
ATOM 813 C C . ARG A 1 105 ? 17.031 -10.398 -6.395 1 88.44 105 ARG A C 1
ATOM 815 O O . ARG A 1 105 ? 16.469 -10.664 -7.457 1 88.44 105 ARG A O 1
ATOM 822 N N . GLN A 1 106 ? 16.812 -11.062 -5.242 1 95 106 GLN A N 1
ATOM 823 C CA . GLN A 1 106 ? 15.828 -12.133 -5.168 1 95 106 GLN A CA 1
ATOM 824 C C . GLN A 1 106 ? 14.422 -11.57 -4.977 1 95 106 GLN A C 1
ATOM 826 O O . GLN A 1 106 ? 13.898 -11.562 -3.859 1 95 106 GLN A O 1
ATOM 831 N N . ALA A 1 107 ? 13.875 -11.211 -6.027 1 97.44 107 ALA A N 1
ATOM 832 C CA . ALA A 1 107 ? 12.539 -10.602 -6.039 1 97.44 107 ALA A CA 1
ATOM 833 C C . ALA A 1 107 ? 11.836 -10.859 -7.367 1 97.44 107 ALA A C 1
ATOM 835 O O . ALA A 1 107 ? 12.492 -11.086 -8.391 1 97.44 107 ALA A O 1
ATOM 836 N N . LEU A 1 108 ? 10.578 -10.836 -7.336 1 97.88 108 LEU A N 1
ATOM 837 C CA . LEU A 1 108 ? 9.797 -10.867 -8.562 1 97.88 108 LEU A CA 1
ATOM 838 C C . LEU A 1 108 ? 8.609 -9.906 -8.477 1 97.88 108 LEU A C 1
ATOM 840 O O . LEU A 1 108 ? 8.219 -9.492 -7.387 1 97.88 108 LEU A O 1
ATOM 844 N N . PHE A 1 109 ? 8.164 -9.5 -9.648 1 98.25 109 PHE A N 1
ATOM 845 C CA . PHE A 1 109 ? 6.949 -8.695 -9.789 1 98.25 109 PHE A CA 1
ATOM 846 C C . PHE A 1 109 ? 5.875 -9.469 -10.547 1 98.25 109 PHE A C 1
ATOM 848 O O . PHE A 1 109 ? 6.168 -10.148 -11.523 1 98.25 109 PHE A O 1
ATOM 855 N N . CYS A 1 110 ? 4.66 -9.352 -10.086 1 98.5 110 CYS A N 1
ATOM 856 C CA . CYS A 1 110 ? 3.494 -9.867 -10.797 1 98.5 110 CYS A CA 1
ATOM 857 C C . CYS A 1 110 ? 2.289 -8.953 -10.594 1 98.5 110 CYS A C 1
ATOM 859 O O . CYS A 1 110 ? 2.4 -7.902 -9.961 1 98.5 110 CYS A O 1
ATOM 861 N N . ARG A 1 111 ? 1.207 -9.305 -11.211 1 98 111 ARG A N 1
ATOM 862 C CA . ARG A 1 111 ? -0.034 -8.555 -11.062 1 98 111 ARG A CA 1
ATOM 863 C C . ARG A 1 111 ? -1.179 -9.461 -10.625 1 98 111 ARG A C 1
ATOM 865 O O . ARG A 1 111 ? -1.276 -10.602 -11.086 1 98 111 ARG A O 1
ATOM 872 N N . ASP A 1 112 ? -1.991 -8.898 -9.742 1 98.12 112 ASP A N 1
ATOM 873 C CA . ASP A 1 112 ? -3.197 -9.633 -9.375 1 98.12 112 ASP A CA 1
ATOM 874 C C . ASP A 1 112 ? -4.254 -9.539 -10.469 1 98.12 112 ASP A C 1
ATOM 876 O O . ASP A 1 112 ? -4.027 -8.914 -11.508 1 98.12 112 ASP A O 1
ATOM 880 N N . PRO A 1 113 ? -5.395 -10.172 -10.344 1 97.25 113 PRO A N 1
ATOM 881 C CA . PRO A 1 113 ? -6.379 -10.242 -11.422 1 97.25 113 PRO A CA 1
ATOM 882 C C . PRO A 1 113 ? -6.887 -8.867 -11.844 1 97.25 113 PRO A C 1
ATOM 884 O O . PRO A 1 113 ? -7.457 -8.719 -12.93 1 97.25 113 PRO A O 1
ATOM 887 N N . ASP A 1 114 ? -6.758 -7.824 -11.023 1 97.44 114 ASP A N 1
ATOM 888 C CA . ASP A 1 114 ? -7.227 -6.477 -11.344 1 97.44 114 ASP A CA 1
ATOM 889 C C . ASP A 1 114 ? -6.059 -5.559 -11.695 1 97.44 114 ASP A C 1
ATOM 891 O O . ASP A 1 114 ? -6.176 -4.336 -11.594 1 97.44 114 ASP A O 1
ATOM 895 N N . ASP A 1 115 ? -4.891 -6.102 -11.914 1 96.75 115 ASP A N 1
ATOM 896 C CA . ASP A 1 115 ? -3.701 -5.434 -12.43 1 96.75 115 ASP A CA 1
ATOM 897 C C . ASP A 1 115 ? -3.002 -4.629 -11.336 1 96.75 115 ASP A C 1
ATOM 899 O O . ASP A 1 115 ? -2.188 -3.752 -11.625 1 96.75 115 ASP A O 1
ATOM 903 N N . ASN A 1 116 ? -3.35 -4.84 -10.102 1 97.69 116 ASN A N 1
ATOM 904 C CA . ASN A 1 116 ? -2.502 -4.328 -9.031 1 97.69 116 ASN A CA 1
ATOM 905 C C . ASN A 1 116 ? -1.121 -4.977 -9.047 1 97.69 116 ASN A C 1
ATOM 907 O O . ASN A 1 116 ? -1.007 -6.203 -9.102 1 97.69 116 ASN A O 1
ATOM 911 N N . ALA A 1 117 ? -0.12 -4.16 -9 1 98.25 117 ALA A N 1
ATOM 912 C CA . ALA A 1 117 ? 1.242 -4.688 -9.031 1 98.25 117 ALA A CA 1
ATOM 913 C C . ALA A 1 117 ? 1.682 -5.141 -7.641 1 98.25 117 ALA A C 1
ATOM 915 O O . ALA A 1 117 ? 1.477 -4.434 -6.652 1 98.25 117 ALA A O 1
ATOM 916 N N . VAL A 1 118 ? 2.289 -6.324 -7.586 1 98.81 118 VAL A N 1
ATOM 917 C CA . VAL A 1 118 ? 2.781 -6.918 -6.348 1 98.81 118 VAL A CA 1
ATOM 918 C C . VAL A 1 118 ? 4.242 -7.332 -6.516 1 98.81 118 VAL A C 1
ATOM 920 O O . VAL A 1 118 ? 4.586 -8.047 -7.461 1 98.81 118 VAL A O 1
ATOM 923 N N . GLU A 1 119 ? 5.051 -6.832 -5.645 1 98.62 119 GLU A N 1
ATOM 924 C CA . GLU A 1 119 ? 6.43 -7.305 -5.527 1 98.62 119 GLU A CA 1
ATOM 925 C C . GLU A 1 119 ? 6.574 -8.312 -4.395 1 98.62 119 GLU A C 1
ATOM 927 O O . GLU A 1 119 ? 6.023 -8.117 -3.307 1 98.62 119 GLU A O 1
ATOM 932 N N . ILE A 1 120 ? 7.246 -9.383 -4.68 1 98.62 120 ILE A N 1
ATOM 933 C CA . ILE A 1 120 ? 7.535 -10.352 -3.625 1 98.62 120 ILE A CA 1
ATOM 934 C C . ILE A 1 120 ? 9.039 -10.633 -3.59 1 98.62 120 ILE A C 1
ATOM 936 O O . ILE A 1 120 ? 9.641 -10.945 -4.617 1 98.62 120 ILE A O 1
ATOM 940 N N . MET A 1 121 ? 9.578 -10.516 -2.416 1 98.25 121 MET A N 1
ATOM 941 C CA . MET A 1 121 ? 11.023 -10.633 -2.229 1 98.25 121 MET A CA 1
ATOM 942 C C . MET A 1 121 ? 11.352 -11.805 -1.305 1 98.25 121 MET A C 1
ATOM 944 O O . MET A 1 121 ? 10.609 -12.094 -0.37 1 98.25 121 MET A O 1
ATOM 948 N N . GLN A 1 122 ? 12.469 -12.422 -1.588 1 98.19 122 GLN A N 1
ATOM 949 C CA . GLN A 1 122 ? 12.984 -13.445 -0.68 1 98.19 122 GLN A CA 1
ATOM 950 C C . GLN A 1 122 ? 13.5 -12.82 0.615 1 98.19 122 GLN A C 1
ATOM 952 O O . GLN A 1 122 ? 14.375 -11.961 0.59 1 98.19 122 GLN A O 1
ATOM 957 N N . HIS A 1 123 ? 12.898 -13.266 1.728 1 96.75 123 HIS A N 1
ATOM 958 C CA . HIS A 1 123 ? 13.391 -12.789 3.014 1 96.75 123 HIS A CA 1
ATOM 959 C C . HIS A 1 123 ? 14.82 -13.258 3.262 1 96.75 123 HIS A C 1
ATOM 961 O O . HIS A 1 123 ? 15.148 -14.422 3.02 1 96.75 123 HIS A O 1
ATOM 967 N N . PRO A 1 124 ? 15.617 -12.336 3.738 1 90.25 124 PRO A N 1
ATOM 968 C CA . PRO A 1 124 ? 16.969 -12.781 4.059 1 90.25 124 PRO A CA 1
ATOM 969 C C . PRO A 1 124 ? 17 -13.844 5.16 1 90.25 124 PRO A C 1
ATOM 971 O O . PRO A 1 124 ? 16.156 -13.828 6.059 1 90.25 124 PRO A O 1
ATOM 974 N N . ALA A 1 125 ? 17.781 -14.906 4.977 1 82.31 125 ALA A N 1
ATOM 975 C CA . ALA A 1 125 ? 17.953 -15.938 5.996 1 82.31 125 ALA A CA 1
ATOM 976 C C . ALA A 1 125 ? 18.25 -15.32 7.359 1 82.31 125 ALA A C 1
ATOM 978 O O . ALA A 1 125 ? 18.938 -14.297 7.445 1 82.31 125 ALA A O 1
ATOM 979 N N . PRO A 1 126 ? 17.516 -15.992 8.43 1 68.5 126 PRO A N 1
ATOM 980 C CA . PRO A 1 126 ? 17.844 -15.461 9.758 1 68.5 126 PRO A CA 1
ATOM 981 C C . PRO A 1 126 ? 19.328 -15.523 10.078 1 68.5 126 PRO A C 1
ATOM 983 O O . PRO A 1 126 ? 20.047 -16.375 9.539 1 68.5 126 PRO A O 1
ATOM 986 N N . MET B 1 1 ? 5.707 -22.375 1.049 1 94.5 1 MET B N 1
ATOM 987 C CA . MET B 1 1 ? 5.91 -20.938 0.812 1 94.5 1 MET B CA 1
ATOM 988 C C . MET B 1 1 ? 4.914 -20.109 1.615 1 94.5 1 MET B C 1
ATOM 990 O O . MET B 1 1 ? 3.725 -20.438 1.655 1 94.5 1 MET B O 1
ATOM 994 N N . ARG B 1 2 ? 5.488 -19.203 2.346 1 97.38 2 ARG B N 1
ATOM 995 C CA . ARG B 1 2 ? 4.645 -18.312 3.146 1 97.38 2 ARG B CA 1
ATOM 996 C C . ARG B 1 2 ? 5.02 -16.859 2.932 1 97.38 2 ARG B C 1
ATOM 998 O O . ARG B 1 2 ? 6.199 -16.531 2.797 1 97.38 2 ARG B O 1
ATOM 1005 N N . ILE B 1 3 ? 4.059 -16.047 2.869 1 98.81 3 ILE B N 1
ATOM 1006 C CA . ILE B 1 3 ? 4.277 -14.609 2.953 1 98.81 3 ILE B CA 1
ATOM 1007 C C . ILE B 1 3 ? 4.535 -14.211 4.402 1 98.81 3 ILE B C 1
ATOM 1009 O O . ILE B 1 3 ? 3.844 -14.672 5.312 1 98.81 3 ILE B O 1
ATOM 1013 N N . LEU B 1 4 ? 5.492 -13.328 4.602 1 98.62 4 LEU B N 1
ATOM 1014 C CA . LEU B 1 4 ? 5.973 -13.102 5.961 1 98.62 4 LEU B CA 1
ATOM 1015 C C . LEU B 1 4 ? 5.586 -11.711 6.453 1 98.62 4 LEU B C 1
ATOM 1017 O O . LEU B 1 4 ? 5.258 -11.531 7.629 1 98.62 4 LEU B O 1
ATOM 1021 N N . ALA B 1 5 ? 5.691 -10.695 5.574 1 98.75 5 ALA B N 1
ATOM 1022 C CA . ALA B 1 5 ? 5.516 -9.312 6.027 1 98.75 5 ALA B CA 1
ATOM 1023 C C . ALA B 1 5 ? 5.293 -8.375 4.848 1 98.75 5 ALA B C 1
ATOM 1025 O O . ALA B 1 5 ? 5.676 -8.68 3.717 1 98.75 5 ALA B O 1
ATOM 1026 N N . LEU B 1 6 ? 4.633 -7.309 5.078 1 98.88 6 LEU B N 1
ATOM 1027 C CA . LEU B 1 6 ? 4.586 -6.148 4.195 1 98.88 6 LEU B CA 1
ATOM 1028 C C . LEU B 1 6 ? 5.812 -5.266 4.398 1 98.88 6 LEU B C 1
ATOM 1030 O O . LEU B 1 6 ? 6.008 -4.703 5.477 1 98.88 6 LEU B O 1
ATOM 1034 N N . HIS B 1 7 ? 6.605 -5.199 3.395 1 98.81 7 HIS B N 1
ATOM 1035 C CA . HIS B 1 7 ? 7.855 -4.465 3.535 1 98.81 7 HIS B CA 1
ATOM 1036 C C . HIS B 1 7 ? 7.68 -2.998 3.152 1 98.81 7 HIS B C 1
ATOM 1038 O O . HIS B 1 7 ? 8.047 -2.104 3.918 1 98.81 7 HIS B O 1
ATOM 1044 N N . HIS B 1 8 ? 7.195 -2.758 1.961 1 98.94 8 HIS B N 1
ATOM 1045 C CA . HIS B 1 8 ? 6.996 -1.369 1.563 1 98.94 8 HIS B CA 1
ATOM 1046 C C . HIS B 1 8 ? 5.797 -1.229 0.632 1 98.94 8 HIS B C 1
ATOM 1048 O O . HIS B 1 8 ? 5.27 -2.227 0.135 1 98.94 8 HIS B O 1
ATOM 1054 N N . VAL B 1 9 ? 5.402 -0.036 0.49 1 98.94 9 VAL B N 1
ATOM 1055 C CA . VAL B 1 9 ? 4.449 0.41 -0.52 1 98.94 9 VAL B CA 1
ATOM 1056 C C . VAL B 1 9 ? 5.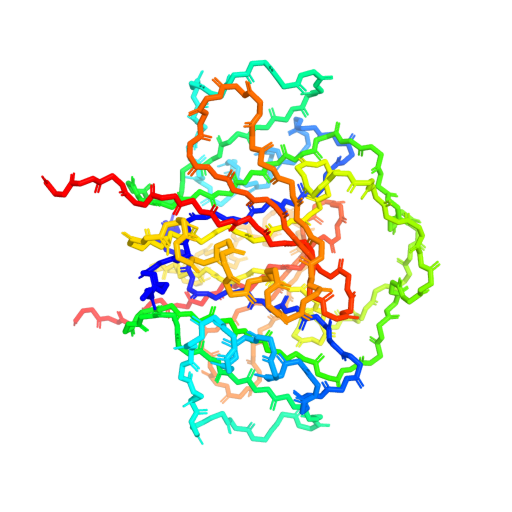086 1.487 -1.394 1 98.94 9 VAL B C 1
ATOM 1058 O O . VAL B 1 9 ? 5.805 2.357 -0.893 1 98.94 9 VAL B O 1
ATOM 1061 N N . SER B 1 10 ? 4.844 1.34 -2.664 1 98.81 10 SER B N 1
ATOM 1062 C CA . SER B 1 10 ? 5.289 2.354 -3.615 1 98.81 10 SER B CA 1
ATOM 1063 C C . SER B 1 10 ? 4.109 3.16 -4.152 1 98.81 10 SER B C 1
ATOM 1065 O O . SER B 1 10 ? 3.08 2.594 -4.523 1 98.81 10 SER B O 1
ATOM 1067 N N . ILE B 1 11 ? 4.281 4.434 -4.16 1 98.62 11 ILE B N 1
ATOM 1068 C CA . ILE B 1 11 ? 3.271 5.312 -4.738 1 98.62 11 ILE B CA 1
ATOM 1069 C C . ILE B 1 11 ? 3.916 6.23 -5.773 1 98.62 11 ILE B C 1
ATOM 1071 O O . ILE B 1 11 ? 5.125 6.465 -5.738 1 98.62 11 ILE B O 1
ATOM 1075 N N . ILE B 1 12 ? 3.098 6.688 -6.707 1 98.5 12 ILE B N 1
ATOM 1076 C CA . ILE B 1 12 ? 3.59 7.551 -7.773 1 98.5 12 ILE B CA 1
ATOM 1077 C C . ILE B 1 12 ? 3.361 9.016 -7.398 1 98.5 12 ILE B C 1
ATOM 1079 O O . ILE B 1 12 ? 2.301 9.367 -6.875 1 98.5 12 ILE B O 1
ATOM 1083 N N . VAL B 1 13 ? 4.344 9.789 -7.605 1 98.56 13 VAL B N 1
ATOM 1084 C CA . VAL B 1 13 ? 4.273 11.227 -7.34 1 98.56 13 VAL B CA 1
ATOM 1085 C C . VAL B 1 13 ? 4.73 12 -8.578 1 98.56 13 VAL B C 1
ATOM 1087 O O . VAL B 1 13 ? 5.465 11.469 -9.414 1 98.56 13 VAL B O 1
ATOM 1090 N N . SER B 1 14 ? 4.328 13.289 -8.672 1 98.25 14 SER B N 1
ATOM 1091 C CA . SER B 1 14 ? 4.68 14.102 -9.828 1 98.25 14 SER B CA 1
ATOM 1092 C C . SER B 1 14 ? 5.98 14.867 -9.594 1 98.25 14 SER B C 1
ATOM 1094 O O . SER B 1 14 ? 6.66 15.242 -10.547 1 98.25 14 SER B O 1
ATOM 1096 N N . ASN B 1 15 ? 6.316 15.125 -8.32 1 98.69 15 ASN B N 1
ATOM 1097 C CA . ASN B 1 15 ? 7.492 15.875 -7.895 1 98.69 15 ASN B CA 1
ATOM 1098 C C . ASN B 1 15 ? 7.992 15.398 -6.531 1 98.69 15 ASN B C 1
ATOM 1100 O O . ASN B 1 15 ? 7.309 15.57 -5.523 1 98.69 15 ASN B O 1
ATOM 1104 N N . THR B 1 16 ? 9.219 14.867 -6.516 1 98.88 16 THR B N 1
ATOM 1105 C CA . THR B 1 16 ? 9.75 14.227 -5.32 1 98.88 16 THR B CA 1
ATOM 1106 C C . THR B 1 16 ? 9.906 15.242 -4.188 1 98.88 16 THR B C 1
ATOM 1108 O O . THR B 1 16 ? 9.562 14.953 -3.041 1 98.88 16 THR B O 1
ATOM 1111 N N . ALA B 1 17 ? 10.406 16.406 -4.504 1 98.88 17 ALA B N 1
ATOM 1112 C CA . ALA B 1 17 ? 10.602 17.422 -3.48 1 98.88 17 ALA B CA 1
ATOM 1113 C C . ALA B 1 17 ? 9.281 17.812 -2.828 1 98.88 17 ALA B C 1
ATOM 1115 O O . ALA B 1 17 ? 9.203 17.953 -1.605 1 98.88 17 ALA B O 1
ATOM 1116 N N . THR B 1 18 ? 8.242 17.984 -3.629 1 98.75 18 THR B N 1
ATOM 1117 C CA . THR B 1 18 ? 6.914 18.297 -3.107 1 98.75 18 THR B CA 1
ATOM 1118 C C . THR B 1 18 ? 6.398 17.172 -2.227 1 98.75 18 THR B C 1
ATOM 1120 O O . THR B 1 18 ? 5.883 17.406 -1.134 1 98.75 18 THR B O 1
ATOM 1123 N N . ALA B 1 19 ? 6.574 15.969 -2.68 1 98.88 19 ALA B N 1
ATOM 1124 C CA . ALA B 1 19 ? 6.125 14.805 -1.921 1 98.88 19 ALA B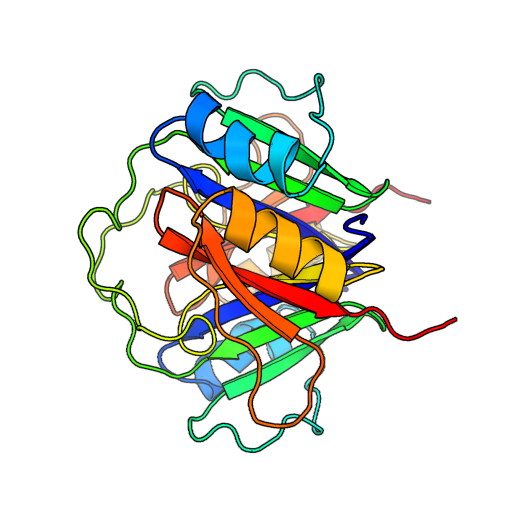 CA 1
ATOM 1125 C C . ALA B 1 19 ? 6.875 14.695 -0.596 1 98.88 19 ALA B C 1
ATOM 1127 O O . ALA B 1 19 ? 6.293 14.305 0.421 1 98.88 19 ALA B O 1
ATOM 1128 N N . LEU B 1 20 ? 8.148 15.031 -0.583 1 98.88 20 LEU B N 1
ATOM 1129 C CA . LEU B 1 20 ? 8.953 14.984 0.636 1 98.88 20 LEU B CA 1
ATOM 1130 C C . LEU B 1 20 ? 8.461 16 1.652 1 98.88 20 LEU B C 1
ATOM 1132 O O . LEU B 1 20 ? 8.602 15.805 2.861 1 98.88 20 LEU B O 1
ATOM 1136 N N . GLY B 1 21 ? 7.848 17.031 1.188 1 98.75 21 GLY B N 1
ATOM 1137 C CA . GLY B 1 21 ? 7.203 17.969 2.104 1 98.75 21 GLY B CA 1
ATOM 1138 C C . GLY B 1 21 ? 6.117 17.312 2.941 1 98.75 21 GLY B C 1
ATOM 1139 O O . GLY B 1 21 ? 5.945 17.656 4.113 1 98.75 21 GLY B O 1
ATOM 1140 N N . PHE B 1 22 ? 5.457 16.344 2.369 1 98.88 22 PHE B N 1
ATOM 1141 C CA . PHE B 1 22 ? 4.395 15.633 3.076 1 98.88 22 PHE B CA 1
ATOM 1142 C C . PHE B 1 22 ? 4.961 14.484 3.9 1 98.88 22 PHE B C 1
ATOM 1144 O O . PHE B 1 22 ? 4.758 14.422 5.113 1 98.88 22 PHE B O 1
ATOM 1151 N N . TYR B 1 23 ? 5.668 13.672 3.322 1 98.94 23 TYR B N 1
ATOM 1152 C CA . TYR B 1 23 ? 6.047 12.422 3.963 1 98.94 23 TYR B CA 1
ATOM 1153 C C . TYR B 1 23 ? 7.203 12.633 4.934 1 98.94 23 TYR B C 1
ATOM 1155 O O . TYR B 1 23 ? 7.188 12.109 6.051 1 98.94 23 TYR B O 1
ATOM 1163 N N . ARG B 1 24 ? 8.211 13.367 4.488 1 98.81 24 ARG B N 1
ATOM 1164 C CA . ARG B 1 24 ? 9.344 13.633 5.363 1 98.81 24 ARG B CA 1
ATOM 1165 C C . ARG B 1 24 ? 9.023 14.742 6.355 1 98.81 24 ARG B C 1
ATOM 1167 O O . ARG B 1 24 ? 9.109 14.547 7.57 1 98.81 24 ARG B O 1
ATOM 1174 N N . ASP B 1 25 ? 8.672 15.867 5.883 1 98.62 25 ASP B N 1
ATOM 1175 C CA . ASP B 1 25 ? 8.578 17.047 6.746 1 98.62 25 ASP B CA 1
ATOM 1176 C C . ASP B 1 25 ? 7.32 17 7.609 1 98.62 25 ASP B C 1
ATOM 1178 O O . ASP B 1 25 ? 7.367 17.312 8.805 1 98.62 25 ASP B O 1
ATOM 1182 N N . LEU B 1 26 ? 6.203 16.656 7.07 1 98.69 26 LEU B N 1
ATOM 1183 C CA . LEU B 1 26 ? 4.957 16.656 7.832 1 98.69 26 LEU B CA 1
ATOM 1184 C C . LEU B 1 26 ? 4.816 15.391 8.656 1 98.69 26 LEU B C 1
ATOM 1186 O O . LEU B 1 26 ? 4.551 15.453 9.859 1 98.69 26 LEU B O 1
ATOM 1190 N N . LEU B 1 27 ? 4.992 14.195 8.008 1 98.75 27 LEU B N 1
ATOM 1191 C CA . LEU B 1 27 ? 4.793 12.93 8.719 1 98.75 27 LEU B CA 1
ATOM 1192 C C . LEU B 1 27 ? 6.027 12.562 9.531 1 98.75 27 LEU B C 1
ATOM 1194 O O . LEU B 1 27 ? 5.961 11.703 10.414 1 98.75 27 LEU B O 1
ATOM 1198 N N . GLY B 1 28 ? 7.203 13.094 9.133 1 98.69 28 GLY B N 1
ATOM 1199 C CA . GLY B 1 28 ? 8.406 12.906 9.938 1 98.69 28 GLY B CA 1
ATOM 1200 C C . GLY B 1 28 ? 9.188 11.664 9.562 1 98.69 28 GLY B C 1
ATOM 1201 O O . GLY B 1 28 ? 9.922 11.117 10.391 1 98.69 28 GLY B O 1
ATOM 1202 N N . LEU B 1 29 ? 9.031 11.188 8.359 1 98.88 29 LEU B N 1
ATOM 1203 C CA . LEU B 1 29 ? 9.75 9.984 7.945 1 98.88 29 LEU B CA 1
ATOM 1204 C C . LEU B 1 29 ? 11.164 10.32 7.488 1 98.88 29 LEU B C 1
ATOM 1206 O O . LEU B 1 29 ? 11.391 11.352 6.848 1 98.88 29 LEU B O 1
ATOM 1210 N N . ASP B 1 30 ? 12.07 9.414 7.715 1 98.62 30 ASP B N 1
ATOM 1211 C CA . ASP B 1 30 ? 13.461 9.633 7.34 1 98.62 30 ASP B CA 1
ATOM 1212 C C . ASP B 1 30 ? 13.742 9.109 5.93 1 98.62 30 ASP B C 1
ATOM 1214 O O . ASP B 1 30 ? 13.266 8.031 5.559 1 98.62 30 ASP B O 1
ATOM 1218 N N . VAL B 1 31 ? 14.578 9.812 5.254 1 98.81 31 VAL B N 1
ATOM 1219 C CA . VAL B 1 31 ? 14.984 9.406 3.914 1 98.81 31 VAL B CA 1
ATOM 1220 C C . VAL B 1 31 ? 16.094 8.359 4 1 98.81 31 VAL B C 1
ATOM 1222 O O . VAL B 1 31 ? 17.016 8.484 4.812 1 98.81 31 VAL B O 1
ATOM 1225 N N . ASP B 1 32 ? 15.945 7.348 3.236 1 98.81 32 ASP B N 1
ATOM 1226 C CA . ASP B 1 32 ? 16.984 6.348 3.053 1 98.81 32 ASP B CA 1
ATOM 1227 C C . ASP B 1 32 ? 17.953 6.758 1.94 1 98.81 32 ASP B C 1
ATOM 1229 O O . ASP B 1 32 ? 17.625 6.641 0.757 1 98.81 32 ASP B O 1
ATOM 1233 N N . ASP B 1 33 ? 19.109 7.07 2.225 1 97.75 33 ASP B N 1
ATOM 1234 C CA . ASP B 1 33 ? 20.078 7.594 1.268 1 97.75 33 ASP B CA 1
ATOM 1235 C C . ASP B 1 33 ? 20.703 6.469 0.441 1 97.75 33 ASP B C 1
ATOM 1237 O O . ASP B 1 33 ? 21.453 6.727 -0.503 1 97.75 33 ASP B O 1
ATOM 1241 N N . SER B 1 34 ? 20.344 5.27 0.733 1 97.12 34 SER B N 1
ATOM 1242 C CA . SER B 1 34 ? 20.938 4.145 0.022 1 97.12 34 SER B CA 1
ATOM 1243 C C . SER B 1 34 ? 20.125 3.773 -1.213 1 97.12 34 SER B C 1
ATOM 1245 O O . SER B 1 34 ? 20.422 2.785 -1.888 1 97.12 34 SER B O 1
ATOM 1247 N N . ARG B 1 35 ? 19.031 4.516 -1.465 1 97.38 35 ARG B N 1
ATOM 1248 C CA . ARG B 1 35 ? 18.297 4.25 -2.699 1 97.38 35 ARG B CA 1
ATOM 1249 C C . ARG B 1 35 ? 19.234 4.25 -3.902 1 97.38 35 ARG B C 1
ATOM 1251 O O . ARG B 1 35 ? 19.953 5.23 -4.141 1 97.38 35 ARG B O 1
ATOM 1258 N N . PRO B 1 36 ? 19.219 3.182 -4.652 1 94.81 36 PRO B N 1
ATOM 1259 C CA . PRO B 1 36 ? 20.047 3.195 -5.859 1 94.81 36 PRO B CA 1
ATOM 1260 C C . PRO B 1 36 ? 19.469 4.066 -6.969 1 94.81 36 PRO B C 1
ATOM 1262 O O . PRO B 1 36 ? 18.359 4.594 -6.824 1 94.81 36 PRO B O 1
ATOM 1265 N N . ASP B 1 37 ? 20.312 4.266 -7.965 1 95.38 37 ASP B N 1
ATOM 1266 C CA . ASP B 1 37 ? 19.781 4.926 -9.156 1 95.38 37 ASP B CA 1
ATOM 1267 C C . ASP B 1 37 ? 18.875 3.992 -9.945 1 95.38 37 ASP B C 1
ATOM 1269 O O . ASP B 1 37 ? 19.328 2.998 -10.516 1 95.38 37 ASP B O 1
ATOM 1273 N N . LEU B 1 38 ? 17.656 4.348 -10.047 1 94.75 38 LEU B N 1
ATOM 1274 C CA . LEU B 1 38 ? 16.688 3.482 -10.703 1 94.75 38 LEU B CA 1
ATOM 1275 C C . LEU B 1 38 ? 16.281 4.055 -12.062 1 94.75 38 LEU B C 1
ATOM 1277 O O . LEU B 1 38 ? 15.336 3.574 -12.688 1 94.75 38 LEU B O 1
ATOM 1281 N N . GLY B 1 39 ? 16.906 5.121 -12.391 1 96.06 39 GLY B N 1
ATOM 1282 C CA . GLY B 1 39 ? 16.656 5.703 -13.703 1 96.06 39 GLY B CA 1
ATOM 1283 C C . GLY B 1 39 ? 15.562 6.746 -13.703 1 96.06 39 GLY B C 1
ATOM 1284 O O . GLY B 1 39 ? 15.109 7.184 -14.758 1 96.06 39 GLY B O 1
ATOM 1285 N N . TYR B 1 40 ? 15 7.078 -12.609 1 98 40 TYR B N 1
ATOM 1286 C CA . TYR B 1 40 ? 14.016 8.141 -12.43 1 98 40 TYR B CA 1
ATOM 1287 C C . TYR B 1 40 ? 14.102 8.734 -11.031 1 98 40 TYR B C 1
ATOM 1289 O O . TYR B 1 40 ? 14.539 8.07 -10.094 1 98 40 TYR B O 1
ATOM 1297 N N . PRO B 1 41 ? 13.734 9.961 -10.828 1 98.62 41 PRO B N 1
ATOM 1298 C CA . PRO B 1 41 ? 13.75 10.562 -9.492 1 98.62 41 PRO B CA 1
ATOM 1299 C C . PRO B 1 41 ? 12.773 9.883 -8.531 1 98.62 41 PRO B C 1
ATOM 1301 O O . PRO B 1 41 ? 11.844 9.203 -8.969 1 98.62 41 PRO B O 1
ATOM 1304 N N . GLY B 1 42 ? 13.023 10.016 -7.273 1 98.81 42 GLY B N 1
ATOM 1305 C CA . GLY B 1 42 ? 12.211 9.461 -6.207 1 98.81 42 GLY B CA 1
ATOM 1306 C C . GLY B 1 42 ? 12.906 9.477 -4.855 1 98.81 42 GLY B C 1
ATOM 1307 O O . GLY B 1 42 ? 13.945 10.117 -4.695 1 98.81 42 GLY B O 1
ATOM 1308 N N . ALA B 1 43 ? 12.297 8.781 -3.887 1 98.94 43 ALA B N 1
ATOM 1309 C CA . ALA B 1 43 ? 12.859 8.656 -2.545 1 98.94 43 ALA B CA 1
ATOM 1310 C C . ALA B 1 43 ? 12.352 7.395 -1.854 1 98.94 43 ALA B C 1
ATOM 1312 O O . ALA B 1 43 ? 11.234 6.949 -2.109 1 98.94 43 ALA B O 1
ATOM 1313 N N . TRP B 1 44 ? 13.195 6.82 -1.112 1 98.94 44 TRP B N 1
ATOM 1314 C CA . TRP B 1 44 ? 12.805 5.812 -0.129 1 98.94 44 TRP B CA 1
ATOM 1315 C C . TRP B 1 44 ? 12.75 6.414 1.271 1 98.94 44 TRP B C 1
ATOM 1317 O O . TRP B 1 44 ? 13.633 7.188 1.658 1 98.94 44 TRP B O 1
ATOM 1327 N N . LEU B 1 45 ? 11.672 6.125 1.985 1 98.94 45 LEU B N 1
ATOM 1328 C CA . LEU B 1 45 ? 11.523 6.656 3.336 1 98.94 45 LEU B CA 1
ATOM 1329 C C . LEU B 1 45 ? 11.32 5.531 4.344 1 98.94 45 LEU B C 1
ATOM 1331 O O . LEU B 1 45 ? 10.484 4.652 4.137 1 98.94 45 LEU B O 1
ATOM 1335 N N . HIS B 1 46 ? 12.016 5.598 5.453 1 98.94 46 HIS B N 1
ATOM 1336 C CA . HIS B 1 46 ? 11.852 4.637 6.539 1 98.94 46 HIS B CA 1
ATOM 1337 C C . HIS B 1 46 ? 10.609 4.953 7.371 1 98.94 46 HIS B C 1
ATOM 1339 O O . HIS B 1 46 ? 10.453 6.07 7.859 1 98.94 46 HIS B O 1
ATOM 1345 N N . ILE B 1 47 ? 9.766 4.004 7.477 1 98.88 47 ILE B N 1
ATOM 1346 C CA . ILE B 1 47 ? 8.719 4.09 8.484 1 98.88 47 ILE B CA 1
ATOM 1347 C C . ILE B 1 47 ? 9.266 3.643 9.836 1 98.88 47 ILE B C 1
ATOM 1349 O O . ILE B 1 47 ? 9.039 4.301 10.859 1 98.88 47 ILE B O 1
ATOM 1353 N N . ASN B 1 48 ? 9.906 2.531 9.836 1 98.62 48 ASN B N 1
ATOM 1354 C CA . ASN B 1 48 ? 10.688 1.938 10.914 1 98.62 48 ASN B CA 1
ATOM 1355 C C . ASN B 1 48 ? 11.859 1.116 10.375 1 98.62 48 ASN B C 1
ATOM 1357 O O . ASN B 1 48 ? 12.25 1.279 9.219 1 98.62 48 ASN B O 1
ATOM 1361 N N . ALA B 1 49 ? 12.477 0.289 11.172 1 97.88 49 ALA B N 1
ATOM 1362 C CA . ALA B 1 49 ? 13.68 -0.438 10.773 1 97.88 49 ALA B CA 1
ATOM 1363 C C . ALA B 1 49 ? 13.367 -1.454 9.68 1 97.88 49 ALA B C 1
ATOM 1365 O O . ALA B 1 49 ? 14.266 -1.889 8.953 1 97.88 49 ALA B O 1
ATOM 1366 N N . ALA B 1 50 ? 12.055 -1.807 9.477 1 98 50 ALA B N 1
ATOM 1367 C CA . ALA B 1 50 ? 11.742 -2.953 8.625 1 98 50 ALA B CA 1
ATOM 1368 C C . ALA B 1 50 ? 10.812 -2.549 7.488 1 98 50 ALA B C 1
ATOM 1370 O O . ALA B 1 50 ? 10.523 -3.355 6.598 1 98 50 ALA B O 1
ATOM 1371 N N . GLN B 1 51 ? 10.336 -1.332 7.523 1 98.81 51 GLN B N 1
ATOM 1372 C CA . GLN B 1 51 ? 9.297 -0.947 6.574 1 98.81 51 GLN B CA 1
ATOM 1373 C C . GLN B 1 51 ? 9.602 0.409 5.945 1 98.81 51 GLN B C 1
ATOM 1375 O O . GLN B 1 51 ? 10.211 1.273 6.582 1 98.81 51 GLN B O 1
ATOM 1380 N N . GLN B 1 52 ? 9.078 0.545 4.676 1 98.94 52 GLN B N 1
ATOM 1381 C CA . GLN B 1 52 ? 9.352 1.796 3.977 1 98.94 52 GLN B CA 1
ATOM 1382 C C . GLN B 1 52 ? 8.156 2.211 3.117 1 98.94 52 GLN B C 1
ATOM 1384 O O . GLN B 1 52 ? 7.27 1.402 2.848 1 98.94 52 GLN B O 1
ATOM 1389 N N . ILE B 1 53 ? 8.125 3.463 2.777 1 98.94 53 ILE B N 1
ATOM 1390 C CA . ILE B 1 53 ? 7.375 4.004 1.651 1 98.94 53 ILE B CA 1
ATOM 1391 C C . ILE B 1 53 ? 8.328 4.383 0.524 1 98.94 53 ILE B C 1
ATOM 1393 O O . ILE B 1 53 ? 9.352 5.027 0.762 1 98.94 53 ILE B O 1
ATOM 1397 N N . HIS B 1 54 ? 8.039 3.98 -0.689 1 98.94 54 HIS B N 1
ATOM 1398 C CA . HIS B 1 54 ? 8.805 4.359 -1.873 1 98.94 54 HIS B CA 1
ATOM 1399 C C . HIS B 1 54 ? 8.031 5.348 -2.734 1 98.94 54 HIS B C 1
ATOM 1401 O O . HIS B 1 54 ? 6.883 5.09 -3.105 1 98.94 54 HIS B O 1
ATOM 1407 N N . LEU B 1 55 ? 8.672 6.469 -2.959 1 98.94 55 LEU B N 1
ATOM 1408 C CA . LEU B 1 55 ? 8.133 7.48 -3.859 1 98.94 55 LEU B CA 1
ATOM 1409 C C . LEU B 1 55 ? 8.719 7.324 -5.262 1 98.94 55 LEU B C 1
ATOM 1411 O O . LEU B 1 55 ? 9.938 7.379 -5.445 1 98.94 55 LEU B O 1
ATOM 1415 N N . LEU B 1 56 ? 7.859 7.121 -6.215 1 98.88 56 LEU B N 1
ATOM 1416 C CA . LEU B 1 56 ? 8.258 6.969 -7.609 1 98.88 56 LEU B CA 1
ATOM 1417 C C . LEU B 1 56 ? 7.875 8.203 -8.422 1 98.88 56 LEU B C 1
ATOM 1419 O O . LEU B 1 56 ? 6.688 8.461 -8.633 1 98.88 56 LEU B O 1
ATOM 1423 N N . GLU B 1 57 ? 8.828 8.93 -8.867 1 98.81 57 GLU B N 1
ATOM 1424 C CA . GLU B 1 57 ? 8.547 10.016 -9.797 1 98.81 57 GLU B CA 1
ATOM 1425 C C . GLU B 1 57 ? 8.617 9.539 -11.242 1 98.81 57 GLU B C 1
ATOM 1427 O O . GLU B 1 57 ? 9.625 9.742 -11.922 1 98.81 57 GLU B O 1
ATOM 1432 N N . VAL B 1 58 ? 7.586 8.938 -11.688 1 98.44 58 VAL B N 1
ATOM 1433 C CA . VAL B 1 58 ? 7.41 8.359 -13.016 1 98.44 58 VAL B CA 1
ATOM 1434 C C . VAL B 1 58 ? 6.078 8.82 -13.602 1 98.44 58 VAL B C 1
ATOM 1436 O O . VAL B 1 58 ? 5.254 9.414 -12.906 1 98.44 58 VAL B O 1
ATOM 1439 N N . PRO B 1 59 ? 5.887 8.617 -14.922 1 96.88 59 PRO B N 1
ATOM 1440 C CA . PRO B 1 59 ? 4.574 8.945 -15.484 1 96.88 59 PRO B CA 1
ATOM 1441 C C . PRO B 1 59 ? 3.43 8.242 -14.758 1 96.88 59 PRO B C 1
ATOM 1443 O O . PRO B 1 59 ? 3.518 7.043 -14.469 1 96.88 59 PRO B O 1
ATOM 1446 N N . ASN B 1 60 ? 2.453 8.969 -14.445 1 95.88 60 ASN B N 1
ATOM 1447 C CA . ASN B 1 60 ? 1.317 8.484 -13.672 1 95.88 60 ASN B CA 1
ATOM 1448 C C . ASN B 1 60 ? 0.108 8.211 -14.562 1 95.88 60 ASN B C 1
ATOM 1450 O O . ASN B 1 60 ? -0.559 9.141 -15.016 1 95.88 60 ASN B O 1
ATOM 1454 N N . PRO B 1 61 ? -0.195 7.016 -14.758 1 94.62 61 PRO B N 1
ATOM 1455 C CA . PRO B 1 61 ? -1.367 6.719 -15.586 1 94.62 61 PRO B CA 1
ATOM 1456 C C . PRO B 1 61 ? -2.666 7.238 -14.977 1 94.62 61 PRO B C 1
ATOM 1458 O O . PRO B 1 61 ? -3.693 7.293 -15.656 1 94.62 61 PRO B O 1
ATOM 1461 N N . GLU B 1 62 ? -2.625 7.602 -13.734 1 93.44 62 GLU B N 1
ATOM 1462 C CA . GLU B 1 62 ? -3.848 7.977 -13.031 1 93.44 62 GLU B CA 1
ATOM 1463 C C . GLU B 1 62 ? -4.027 9.492 -13.008 1 93.44 62 GLU B C 1
ATOM 1465 O O . GLU B 1 62 ? -4.949 10 -12.367 1 93.44 62 GLU B O 1
ATOM 1470 N N . SER B 1 63 ? -3.178 10.188 -13.625 1 89.69 63 SER B N 1
ATOM 1471 C CA . SER B 1 63 ? -3.252 11.641 -13.633 1 89.69 63 SER B CA 1
ATOM 1472 C C . SER B 1 63 ? -4.609 12.125 -14.133 1 89.69 63 SER B C 1
ATOM 1474 O O . SER B 1 63 ? -5.086 11.68 -15.18 1 89.69 63 SER B O 1
ATOM 1476 N N . GLY B 1 64 ? -5.246 12.945 -13.312 1 88.19 64 GLY B N 1
ATOM 1477 C CA . GLY B 1 64 ? -6.484 13.586 -13.742 1 88.19 64 GLY B CA 1
ATOM 1478 C C . GLY B 1 64 ? -7.723 12.789 -13.375 1 88.19 64 GLY B C 1
ATOM 1479 O O . GLY B 1 64 ? -8.844 13.25 -13.602 1 88.19 64 GLY B O 1
ATOM 1480 N N . LEU B 1 65 ? -7.566 11.609 -12.867 1 93.44 65 LEU B N 1
ATOM 1481 C CA . LEU B 1 65 ? -8.719 10.812 -12.461 1 93.44 65 LEU B CA 1
ATOM 1482 C C . LEU B 1 65 ? -9.438 11.453 -11.281 1 93.44 65 LEU B C 1
ATOM 1484 O O . LEU B 1 65 ? -8.797 12.016 -10.391 1 93.44 65 LEU B O 1
ATOM 1488 N N . ILE B 1 66 ? -10.703 11.289 -11.352 1 93.69 66 ILE B N 1
ATOM 1489 C CA . ILE B 1 66 ? -11.5 11.664 -10.188 1 93.69 66 ILE B CA 1
ATOM 1490 C C . ILE B 1 66 ? -11.547 10.5 -9.195 1 93.69 66 ILE B C 1
ATOM 1492 O O . ILE B 1 66 ? -12.062 9.422 -9.516 1 93.69 66 ILE B O 1
ATOM 1496 N N . ARG B 1 67 ? -11.055 10.773 -8.07 1 95.38 67 ARG B N 1
ATOM 1497 C CA . ARG B 1 67 ? -10.969 9.727 -7.062 1 95.38 67 ARG B CA 1
ATOM 1498 C C . ARG B 1 67 ? -12.141 9.797 -6.094 1 95.38 67 ARG B C 1
ATOM 1500 O O . ARG B 1 67 ? -12.797 10.828 -5.973 1 95.38 67 ARG B O 1
ATOM 1507 N N . PRO B 1 68 ? -12.367 8.633 -5.41 1 95.12 68 PRO B N 1
ATOM 1508 C CA . PRO B 1 68 ? -13.398 8.695 -4.371 1 95.12 68 PRO B CA 1
ATOM 1509 C C . PRO B 1 68 ? -13.133 9.781 -3.336 1 95.12 68 PRO B C 1
ATOM 1511 O O . PRO B 1 68 ? -11.977 10.008 -2.955 1 95.12 68 PRO B O 1
ATOM 1514 N N . ALA B 1 69 ? -14.188 10.367 -2.906 1 92.44 69 ALA B N 1
ATOM 1515 C CA . ALA B 1 69 ? -14.055 11.469 -1.952 1 92.44 69 ALA B CA 1
ATOM 1516 C C . ALA B 1 69 ? -13.414 10.992 -0.652 1 92.44 69 ALA B C 1
ATOM 1518 O O . ALA B 1 69 ? -12.477 11.625 -0.146 1 92.44 69 ALA B O 1
ATOM 1519 N N . HIS B 1 70 ? -13.938 9.914 -0.185 1 94.75 70 HIS B N 1
ATOM 1520 C CA . HIS B 1 70 ? -13.375 9.375 1.052 1 94.75 70 HIS B CA 1
ATOM 1521 C C . HIS B 1 70 ? -12.281 8.359 0.766 1 94.75 70 HIS B C 1
ATOM 1523 O O . HIS B 1 70 ? -12.5 7.395 0.024 1 94.75 70 HIS B O 1
ATOM 1529 N N . GLY B 1 71 ? -11.172 8.508 1.427 1 95.5 71 GLY B N 1
ATOM 1530 C CA . GLY B 1 71 ? -10.023 7.637 1.222 1 95.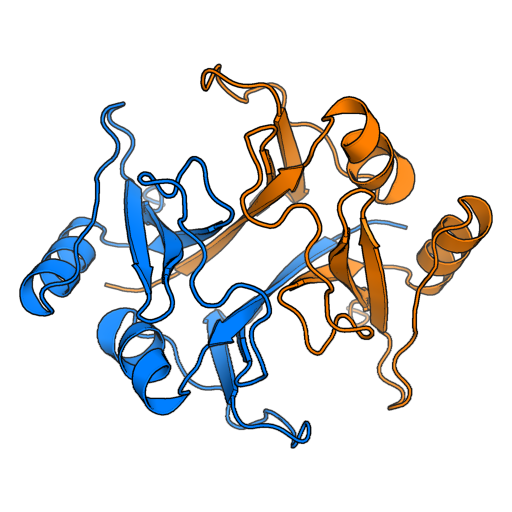5 71 GLY B CA 1
ATOM 1531 C C . GLY B 1 71 ? -10.305 6.184 1.558 1 95.5 71 GLY B C 1
ATOM 1532 O O . GLY B 1 71 ? -9.641 5.281 1.048 1 95.5 71 GLY B O 1
ATOM 1533 N N . GLY B 1 72 ? -11.281 5.988 2.395 1 95.56 72 GLY B N 1
ATOM 1534 C CA . GLY B 1 72 ? -11.641 4.633 2.781 1 95.56 72 GLY B CA 1
ATOM 1535 C C . GLY B 1 72 ? -12.273 3.836 1.652 1 95.56 72 GLY B C 1
ATOM 1536 O O . GLY B 1 72 ? -12.383 2.611 1.739 1 95.56 72 GLY B O 1
ATOM 1537 N N . ARG B 1 73 ? -12.688 4.516 0.67 1 96.62 73 ARG B N 1
ATOM 1538 C CA . ARG B 1 73 ? -13.258 3.852 -0.496 1 96.62 73 ARG B CA 1
ATOM 1539 C C . ARG B 1 73 ? -12.312 3.928 -1.689 1 96.62 73 ARG B C 1
ATOM 1541 O O . ARG B 1 73 ? -12.711 3.662 -2.824 1 96.62 73 ARG B O 1
ATOM 1548 N N . ASP B 1 74 ? -11.102 4.344 -1.488 1 97.44 74 ASP B N 1
ATOM 1549 C CA . ASP B 1 74 ? -10.016 4.402 -2.457 1 97.44 74 ASP B CA 1
ATOM 1550 C C . ASP B 1 74 ? -8.867 3.488 -2.045 1 97.44 74 ASP B C 1
ATOM 1552 O O . ASP B 1 74 ? -8.766 3.09 -0.881 1 97.44 74 ASP B O 1
ATOM 1556 N N . ARG B 1 75 ? -8.062 3.109 -2.973 1 98 75 ARG B N 1
ATOM 1557 C CA . ARG B 1 75 ? -6.809 2.502 -2.553 1 98 75 ARG B CA 1
ATOM 1558 C C . ARG B 1 75 ? -6.059 3.408 -1.58 1 98 75 ARG B C 1
ATOM 1560 O O . ARG B 1 75 ? -6.074 4.633 -1.728 1 98 75 ARG B O 1
ATOM 1567 N N . HIS B 1 76 ? -5.484 2.785 -0.556 1 98.69 76 HIS B N 1
ATOM 1568 C CA . HIS B 1 76 ? -4.762 3.609 0.406 1 98.69 76 HIS B CA 1
ATOM 1569 C C . HIS B 1 76 ? -3.752 2.781 1.192 1 98.69 76 HIS B C 1
ATOM 1571 O O . HIS B 1 76 ? -3.834 1.551 1.215 1 98.69 76 HIS B O 1
ATOM 1577 N N . LEU B 1 77 ? -2.764 3.49 1.734 1 98.88 77 LEU B N 1
ATOM 1578 C CA . LEU B 1 77 ? -1.918 2.902 2.766 1 98.88 77 LEU B CA 1
ATOM 1579 C C . LEU B 1 77 ? -2.332 3.387 4.152 1 98.88 77 LEU B C 1
ATOM 1581 O O . LEU B 1 77 ? -2.805 4.516 4.301 1 98.88 77 LEU B O 1
ATOM 1585 N N . ALA B 1 78 ? -2.152 2.504 5.137 1 98.88 78 ALA B N 1
ATOM 1586 C CA . ALA B 1 78 ? -2.551 2.826 6.504 1 98.88 78 ALA B CA 1
ATOM 1587 C C . ALA B 1 78 ? -1.369 2.711 7.461 1 98.88 78 ALA B C 1
ATOM 1589 O O . ALA B 1 78 ? -0.662 1.7 7.465 1 98.88 78 ALA B O 1
ATOM 1590 N N . LEU B 1 79 ? -1.244 3.729 8.242 1 98.88 79 LEU B N 1
ATOM 1591 C CA . LEU B 1 79 ? -0.109 3.838 9.148 1 98.88 79 LEU B CA 1
ATOM 1592 C C . LEU B 1 79 ? -0.581 3.965 10.594 1 98.88 79 LEU B C 1
ATOM 1594 O O . LEU B 1 79 ? -1.631 4.555 10.859 1 98.88 79 LEU B O 1
ATOM 1598 N N . TRP B 1 80 ? 0.238 3.469 11.492 1 98.75 80 TRP B N 1
ATOM 1599 C CA . TRP B 1 80 ? 0.079 3.754 12.914 1 98.75 80 TRP B CA 1
ATOM 1600 C C . TRP B 1 80 ? 0.856 5.008 13.305 1 98.75 80 TRP B C 1
ATOM 1602 O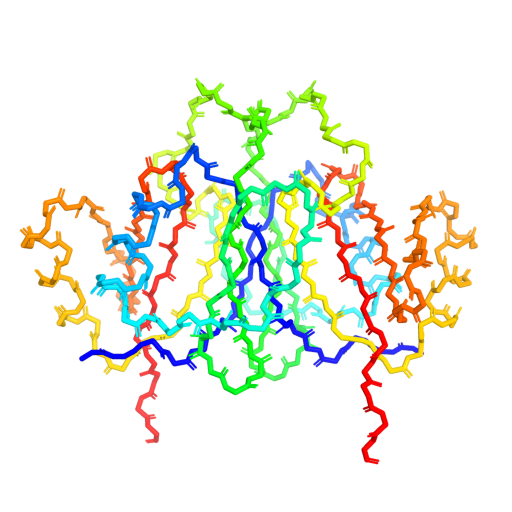 O . TRP B 1 80 ? 1.995 5.199 12.875 1 98.75 80 TRP B O 1
ATOM 1612 N N . CYS B 1 81 ? 0.26 5.773 14.125 1 98.75 81 CYS B N 1
ATOM 1613 C CA . CYS B 1 81 ? 1.006 6.844 14.773 1 98.75 81 CYS B CA 1
ATOM 1614 C C . CYS B 1 81 ? 0.802 6.816 16.281 1 98.75 81 CYS B C 1
ATOM 1616 O O . CYS B 1 81 ? -0.08 6.113 16.781 1 98.75 81 CYS B O 1
ATOM 1618 N N . ASP B 1 82 ? 1.64 7.551 17.062 1 98.38 82 ASP B N 1
ATOM 1619 C CA . ASP B 1 82 ? 1.564 7.516 18.516 1 98.38 82 ASP B CA 1
ATOM 1620 C C . ASP B 1 82 ? 0.714 8.672 19.047 1 98.38 82 ASP B C 1
ATOM 1622 O O . ASP B 1 82 ? 0.373 8.703 20.234 1 98.38 82 ASP B O 1
ATOM 1626 N N . ASP B 1 83 ? 0.365 9.648 18.25 1 98.12 83 ASP B N 1
ATOM 1627 C CA . ASP B 1 83 ? -0.431 10.797 18.672 1 98.12 83 ASP B CA 1
ATOM 1628 C C . ASP B 1 83 ? -1.221 11.383 17.5 1 98.12 83 ASP B C 1
ATOM 1630 O O . ASP B 1 83 ? -0.748 12.289 16.812 1 98.12 83 ASP B O 1
ATOM 1634 N N . LEU B 1 84 ? -2.438 10.938 17.375 1 98.06 84 LEU B N 1
ATOM 1635 C CA . LEU B 1 84 ? -3.275 11.281 16.234 1 98.06 84 LEU B CA 1
ATOM 1636 C C . LEU B 1 84 ? -3.699 12.75 16.297 1 98.06 84 LEU B C 1
ATOM 1638 O O . LEU B 1 84 ? -3.799 13.414 15.266 1 98.06 84 LEU B O 1
ATOM 1642 N N . ASP B 1 85 ? -3.924 13.242 17.469 1 97.5 85 ASP B N 1
ATOM 1643 C CA . ASP B 1 85 ? -4.355 14.633 17.625 1 97.5 85 ASP B CA 1
ATOM 1644 C C . ASP B 1 85 ? -3.256 15.602 17.203 1 97.5 85 ASP B C 1
ATOM 1646 O O . ASP B 1 85 ? -3.531 16.625 16.578 1 97.5 85 ASP B O 1
ATOM 1650 N N . GLN B 1 86 ? -2.09 15.266 17.594 1 98.38 86 GLN B N 1
ATOM 1651 C CA . GLN B 1 86 ? -0.982 16.109 17.156 1 98.38 86 GLN B CA 1
ATOM 1652 C C . GLN B 1 86 ? -0.829 16.078 15.641 1 98.38 86 GLN B C 1
ATOM 1654 O O . GLN B 1 86 ? -0.532 17.109 15.023 1 98.38 86 GLN B O 1
ATOM 1659 N N . LEU B 1 87 ? -0.979 14.922 15.055 1 98.38 87 LEU B N 1
ATOM 1660 C CA . LEU B 1 87 ? -0.925 14.836 13.594 1 98.38 87 LEU B CA 1
ATOM 1661 C C . LEU B 1 87 ? -2.016 15.688 12.961 1 98.38 87 LEU B C 1
ATOM 1663 O O . LEU B 1 87 ? -1.765 16.391 11.977 1 98.38 87 LEU B O 1
ATOM 1667 N N . ALA B 1 88 ? -3.197 15.602 13.508 1 98.12 88 ALA B N 1
ATOM 1668 C CA . ALA B 1 88 ? -4.297 16.422 13 1 98.12 88 ALA B CA 1
ATOM 1669 C C . ALA B 1 88 ? -3.939 17.906 13.039 1 98.12 88 ALA B C 1
ATOM 1671 O O . ALA B 1 88 ? -4.215 18.641 12.086 1 98.12 88 ALA B O 1
ATOM 1672 N N . GLN B 1 89 ? -3.322 18.312 14.078 1 98.44 89 GLN B N 1
ATOM 1673 C CA . GLN B 1 89 ? -2.9 19.703 14.203 1 98.44 89 GLN B CA 1
ATOM 1674 C C . GLN B 1 89 ? -1.882 20.062 13.133 1 98.44 89 GLN B C 1
ATOM 1676 O O . GLN B 1 89 ? -1.936 21.156 12.57 1 98.44 89 GLN B O 1
ATOM 1681 N N . ARG B 1 90 ? -0.967 19.172 12.836 1 98.38 90 ARG B N 1
ATOM 1682 C CA . ARG B 1 90 ? 0.022 19.406 11.789 1 98.38 90 ARG B CA 1
ATOM 1683 C C . ARG B 1 90 ? -0.647 19.531 10.422 1 98.38 90 ARG B C 1
ATOM 1685 O O . ARG B 1 90 ? -0.261 20.391 9.617 1 98.38 90 ARG B O 1
ATOM 1692 N N . LEU B 1 91 ? -1.604 18.688 10.188 1 98.5 91 LEU B N 1
ATOM 1693 C CA . LEU B 1 91 ? -2.334 18.75 8.922 1 98.5 91 LEU B CA 1
ATOM 1694 C C . LEU B 1 91 ? -3.072 20.078 8.797 1 98.5 91 LEU B C 1
ATOM 1696 O O . LEU B 1 91 ? -3.043 20.719 7.742 1 98.5 91 LEU B O 1
ATOM 1700 N N . GLU B 1 92 ? -3.664 20.5 9.883 1 98.25 92 GLU B N 1
ATOM 1701 C CA . GLU B 1 92 ? -4.379 21.766 9.898 1 98.25 92 GLU B CA 1
ATOM 1702 C C . GLU B 1 92 ? -3.434 22.938 9.633 1 98.25 92 GLU B C 1
ATOM 1704 O O . GLU B 1 92 ? -3.732 23.812 8.812 1 98.25 92 GLU B O 1
ATOM 1709 N N . THR B 1 93 ? -2.342 22.938 10.289 1 98.06 93 THR B N 1
ATOM 1710 C CA . THR B 1 93 ? -1.358 24 10.133 1 98.06 93 THR B CA 1
ATOM 1711 C C . THR B 1 93 ? -0.851 24.078 8.695 1 98.06 93 THR B C 1
ATOM 1713 O O . THR B 1 93 ? -0.6 25.156 8.172 1 98.06 93 THR B O 1
ATOM 1716 N N . ALA B 1 94 ? -0.746 22.922 8.109 1 98.06 94 ALA B N 1
ATOM 1717 C CA . ALA B 1 94 ? -0.254 22.828 6.742 1 98.06 94 ALA B CA 1
ATOM 1718 C C . ALA B 1 94 ? -1.387 23.031 5.738 1 98.06 94 ALA B C 1
ATOM 1720 O O . ALA B 1 94 ? -1.165 22.984 4.523 1 98.06 94 ALA B O 1
ATOM 1721 N N . ASN B 1 95 ? -2.615 23.141 6.211 1 98.12 95 ASN B N 1
ATOM 1722 C CA . ASN B 1 95 ? -3.807 23.328 5.387 1 98.12 95 ASN B CA 1
ATOM 1723 C C . ASN B 1 95 ? -4.066 22.109 4.5 1 98.12 95 ASN B C 1
ATOM 1725 O O . ASN B 1 95 ? -4.387 22.25 3.32 1 98.12 95 ASN B O 1
ATOM 1729 N N . ILE B 1 96 ? -3.84 21 5.02 1 98.06 96 ILE B N 1
ATOM 1730 C CA . ILE B 1 96 ? -4.164 19.734 4.352 1 98.06 96 ILE B CA 1
ATOM 1731 C C . ILE B 1 96 ? -5.48 19.188 4.895 1 98.06 96 ILE B C 1
ATOM 1733 O O . ILE B 1 96 ? -5.617 18.969 6.098 1 98.06 96 ILE B O 1
ATOM 1737 N N . ALA B 1 97 ? -6.418 19 4.016 1 97.75 97 ALA B N 1
ATOM 1738 C CA . ALA B 1 97 ? -7.727 18.484 4.406 1 97.75 97 ALA B CA 1
ATOM 1739 C C . ALA B 1 97 ? -7.617 17.047 4.906 1 97.75 97 ALA B C 1
ATOM 1741 O O . ALA B 1 97 ? -6.809 16.266 4.398 1 97.75 97 ALA B O 1
ATOM 1742 N N . TYR B 1 98 ? -8.406 16.688 5.891 1 97.94 98 TYR B N 1
ATOM 1743 C CA . TYR B 1 98 ? -8.516 15.32 6.391 1 97.94 98 TYR B CA 1
ATOM 1744 C C . TYR B 1 98 ? -9.914 15.047 6.934 1 97.94 98 TYR B C 1
ATOM 1746 O O . TYR B 1 98 ? -10.688 15.984 7.172 1 97.94 98 TYR B O 1
ATOM 1754 N N . SER B 1 99 ? -10.242 13.75 7.035 1 96.38 99 SER B N 1
ATOM 1755 C CA . SER B 1 99 ? -11.5 13.312 7.641 1 96.38 99 SER B CA 1
ATOM 1756 C C . SER B 1 99 ? -11.258 12.312 8.766 1 96.38 99 SER B C 1
ATOM 1758 O O . SER B 1 99 ? -10.422 11.422 8.633 1 96.38 99 SER B O 1
ATOM 1760 N N . ARG B 1 100 ? -11.977 12.531 9.828 1 94 100 ARG B N 1
ATOM 1761 C CA . ARG B 1 100 ? -11.891 11.586 10.93 1 94 100 ARG B CA 1
ATOM 1762 C C . ARG B 1 100 ? -13.016 10.547 10.844 1 94 100 ARG B C 1
ATOM 1764 O O . ARG B 1 100 ? -14.062 10.812 10.25 1 94 100 ARG B O 1
ATOM 1771 N N . SER B 1 101 ? -12.664 9.367 11.352 1 83.62 101 SER B N 1
ATOM 1772 C CA . SER B 1 101 ? -13.703 8.344 11.43 1 83.62 101 SER B CA 1
ATOM 1773 C C . SER B 1 101 ? -14.875 8.805 12.289 1 83.62 101 SER B C 1
ATOM 1775 O O . SER B 1 101 ? -14.68 9.445 13.328 1 83.62 101 SER B O 1
ATOM 1777 N N . LYS B 1 102 ? -16.109 8.461 11.805 1 77.94 102 LYS B N 1
ATOM 1778 C CA . LYS B 1 102 ? -17.312 8.828 12.539 1 77.94 102 LYS B CA 1
ATOM 1779 C C . LYS B 1 102 ? -17.734 7.719 13.508 1 77.94 102 LYS B C 1
ATOM 1781 O O . LYS B 1 102 ? -18.609 7.922 14.344 1 77.94 102 LYS B O 1
ATOM 1786 N N . SER B 1 103 ? -17.109 6.574 13.297 1 76.56 103 SER B N 1
ATOM 1787 C CA . SER B 1 103 ? -17.484 5.398 14.07 1 76.56 103 SER B CA 1
ATOM 1788 C C . SER B 1 103 ? -16.875 5.445 15.469 1 76.56 103 SER B C 1
ATOM 1790 O O . SER B 1 103 ? -17.203 4.613 16.328 1 76.56 103 SER B O 1
ATOM 1792 N N . GLY B 1 104 ? -15.984 6.414 15.75 1 81.5 104 GLY B N 1
ATOM 1793 C CA . GLY B 1 104 ? -15.297 6.449 17.031 1 81.5 104 GLY B CA 1
ATOM 1794 C C . GLY B 1 104 ? -13.883 5.895 16.953 1 81.5 104 GLY B C 1
ATOM 1795 O O . GLY B 1 104 ? -13.094 6.078 17.891 1 81.5 104 GLY B O 1
ATOM 1796 N N . ARG B 1 105 ? -13.688 5.246 15.82 1 88.62 105 ARG B N 1
ATOM 1797 C CA . ARG B 1 105 ? -12.312 4.785 15.633 1 88.62 105 ARG B CA 1
ATOM 1798 C C . ARG B 1 105 ? -11.344 5.961 15.57 1 88.62 105 ARG B C 1
ATOM 1800 O O . ARG B 1 105 ? -11.648 6.988 14.961 1 88.62 105 ARG B O 1
ATOM 1807 N N . GLN B 1 106 ? -10.195 5.801 16.234 1 95 106 GLN B N 1
ATOM 1808 C CA . GLN B 1 106 ? -9.172 6.84 16.234 1 95 106 GLN B CA 1
ATOM 1809 C C . GLN B 1 106 ? -8.32 6.758 14.969 1 95 106 GLN B C 1
ATOM 1811 O O . GLN B 1 106 ? -7.195 6.246 15 1 95 106 GLN B O 1
ATOM 1816 N N . ALA B 1 107 ? -8.828 7.301 13.977 1 97.5 107 ALA B N 1
ATOM 1817 C CA . ALA B 1 107 ? -8.188 7.285 12.672 1 97.5 107 ALA B CA 1
ATOM 1818 C C . ALA B 1 107 ? -8.594 8.508 11.844 1 97.5 107 ALA B C 1
ATOM 1820 O O . ALA B 1 107 ? -9.648 9.094 12.07 1 97.5 107 ALA B O 1
ATOM 1821 N N . LEU B 1 108 ? -7.773 8.867 10.961 1 97.88 108 LEU B N 1
ATOM 1822 C CA . LEU B 1 108 ? -8.125 9.891 9.984 1 97.88 108 LEU B CA 1
ATOM 1823 C C . LEU B 1 108 ? -7.621 9.508 8.594 1 97.88 108 LEU B C 1
ATOM 1825 O O . LEU B 1 108 ? -6.734 8.656 8.461 1 97.88 108 LEU B O 1
ATOM 1829 N N . PHE B 1 109 ? -8.297 10.055 7.594 1 98.25 109 PHE B N 1
ATOM 1830 C CA . PHE B 1 109 ? -7.879 9.938 6.203 1 98.25 109 PHE B CA 1
ATOM 1831 C C . PHE B 1 109 ? -7.484 11.297 5.637 1 98.25 109 PHE B C 1
ATOM 1833 O O . PHE B 1 109 ? -8.141 12.305 5.906 1 98.25 109 PHE B O 1
ATOM 1840 N N . CYS B 1 110 ? -6.418 11.32 4.883 1 98.5 110 CYS B N 1
ATOM 1841 C CA . CYS B 1 110 ? -6.016 12.492 4.113 1 98.5 110 CYS B CA 1
ATOM 1842 C C . CYS B 1 110 ? -5.391 12.086 2.783 1 98.5 110 CYS B C 1
ATOM 1844 O O . CYS B 1 110 ? -5.344 10.898 2.455 1 98.5 110 CYS B O 1
ATOM 1846 N N . ARG B 1 111 ? -5.035 13.055 2.006 1 98 111 ARG B N 1
ATOM 1847 C CA . ARG B 1 111 ? -4.379 12.805 0.725 1 98 111 ARG B CA 1
ATOM 1848 C C . ARG B 1 111 ? -3.061 13.57 0.629 1 98 111 ARG B C 1
ATOM 1850 O O . ARG B 1 111 ? -2.961 14.703 1.096 1 98 111 ARG B O 1
ATOM 1857 N N . ASP B 1 112 ? -2.098 12.875 0.036 1 98.12 112 ASP B N 1
ATOM 1858 C CA . ASP B 1 112 ? -0.84 13.562 -0.233 1 98.12 112 ASP B CA 1
ATOM 1859 C C . ASP B 1 112 ? -0.977 14.508 -1.43 1 98.12 112 ASP B C 1
ATOM 1861 O O . ASP B 1 112 ? -2.051 14.609 -2.025 1 98.12 112 ASP B O 1
ATOM 1865 N N . PRO B 1 113 ? 0.037 15.25 -1.811 1 97.19 113 PRO B N 1
ATOM 1866 C CA . PRO B 1 113 ? -0.081 16.266 -2.857 1 97.19 113 PRO B CA 1
ATOM 1867 C C . PRO B 1 113 ? -0.49 15.68 -4.207 1 97.19 113 PRO B C 1
ATOM 1869 O O . PRO B 1 113 ? -0.946 16.406 -5.09 1 97.19 113 PRO B O 1
ATOM 1872 N N . ASP B 1 114 ? -0.316 14.383 -4.461 1 97.38 114 ASP B N 1
ATOM 1873 C CA . ASP B 1 114 ? -0.668 13.742 -5.727 1 97.38 114 ASP B CA 1
ATOM 1874 C C . ASP B 1 114 ? -1.945 12.914 -5.586 1 97.38 114 ASP B C 1
ATOM 1876 O O . ASP B 1 114 ? -2.188 12 -6.375 1 97.38 114 ASP B O 1
ATOM 1880 N N . ASP B 1 115 ? -2.666 13.078 -4.5 1 96.81 115 ASP B N 1
ATOM 1881 C CA . ASP B 1 115 ? -3.996 12.531 -4.258 1 96.81 115 ASP B CA 1
ATOM 1882 C C . ASP B 1 115 ? -3.922 11.062 -3.859 1 96.81 115 ASP B C 1
ATOM 1884 O O . ASP B 1 115 ? -4.922 10.344 -3.924 1 96.81 115 ASP B O 1
ATOM 1888 N N . ASN B 1 116 ? -2.771 10.57 -3.521 1 97.69 116 ASN B N 1
ATOM 1889 C CA . ASN B 1 116 ? -2.713 9.273 -2.85 1 97.69 116 ASN B CA 1
ATOM 1890 C C . ASN B 1 116 ? -3.398 9.32 -1.488 1 97.69 116 ASN B C 1
ATOM 1892 O O . ASN B 1 116 ? -3.125 10.211 -0.679 1 97.69 116 ASN B O 1
ATOM 1896 N N . ALA B 1 117 ? -4.25 8.383 -1.249 1 98.25 117 ALA B N 1
ATOM 1897 C CA . ALA B 1 117 ? -4.969 8.352 0.021 1 98.25 117 ALA B CA 1
ATOM 1898 C C . ALA B 1 117 ? -4.129 7.695 1.113 1 98.25 117 ALA B C 1
ATOM 1900 O O . ALA B 1 117 ? -3.525 6.645 0.893 1 98.25 117 ALA B O 1
ATOM 1901 N N . VAL B 1 118 ? -4.117 8.328 2.277 1 98.81 118 VAL B N 1
ATOM 1902 C CA . VAL B 1 118 ? -3.369 7.855 3.436 1 98.81 118 VAL B CA 1
ATOM 1903 C C . VAL B 1 118 ? -4.289 7.797 4.656 1 98.81 118 VAL B C 1
ATOM 1905 O O . VAL B 1 118 ? -4.953 8.781 4.984 1 98.81 118 VAL B O 1
ATOM 1908 N N . GLU B 1 119 ? -4.332 6.652 5.242 1 98.62 119 GLU B N 1
ATOM 1909 C CA . GLU B 1 119 ? -4.977 6.492 6.543 1 98.62 119 GLU B CA 1
ATOM 1910 C C . GLU B 1 119 ? -3.949 6.488 7.668 1 98.62 119 GLU B C 1
ATOM 1912 O O . GLU B 1 119 ? -2.896 5.859 7.555 1 98.62 119 GLU B O 1
ATOM 1917 N N . ILE B 1 120 ? -4.254 7.23 8.688 1 98.62 120 ILE B N 1
ATOM 1918 C CA . ILE B 1 120 ? -3.393 7.199 9.867 1 98.62 120 ILE B CA 1
ATOM 1919 C C . ILE B 1 120 ? -4.23 6.91 11.109 1 98.62 120 ILE B C 1
ATOM 1921 O O . ILE B 1 120 ? -5.246 7.566 11.352 1 98.62 120 ILE B O 1
ATOM 1925 N N . MET B 1 121 ? -3.775 5.945 11.852 1 98.25 121 MET B N 1
ATOM 1926 C CA . MET B 1 121 ? -4.523 5.465 13.016 1 98.25 121 MET B CA 1
ATOM 1927 C C . MET B 1 121 ? -3.715 5.645 14.297 1 98.25 121 MET B C 1
ATOM 1929 O O . MET B 1 121 ? -2.488 5.523 14.281 1 98.25 121 MET B O 1
ATOM 1933 N N . GLN B 1 122 ? -4.43 5.926 15.359 1 98.25 122 GLN B N 1
ATOM 1934 C CA . GLN B 1 122 ? -3.791 5.953 16.672 1 98.25 122 GLN B CA 1
ATOM 1935 C C . GLN B 1 122 ? -3.404 4.547 17.125 1 98.25 122 GLN B C 1
ATOM 1937 O O . GLN B 1 122 ? -4.254 3.66 17.203 1 98.25 122 GLN B O 1
ATOM 1942 N N . HIS B 1 123 ? -2.096 4.391 17.375 1 96.88 123 HIS B N 1
ATOM 1943 C CA . HIS B 1 123 ? -1.658 3.102 17.891 1 96.88 123 HIS B CA 1
ATOM 1944 C C . HIS B 1 123 ? -2.264 2.83 19.266 1 96.88 123 HIS B C 1
ATOM 1946 O O . HIS B 1 123 ? -2.287 3.713 20.125 1 96.88 123 HIS B O 1
ATOM 1952 N N . PRO B 1 124 ? -2.711 1.639 19.438 1 90.38 124 PRO B N 1
ATOM 1953 C CA . PRO B 1 124 ? -3.215 1.329 20.766 1 90.38 124 PRO B CA 1
ATOM 1954 C C . PRO B 1 124 ? -2.131 1.416 21.844 1 90.38 124 PRO B C 1
ATOM 1956 O O . PRO B 1 124 ? -0.958 1.15 21.562 1 90.38 124 PRO B O 1
ATOM 1959 N N . ALA B 1 125 ? -2.445 2.045 22.969 1 80.5 125 ALA B N 1
ATOM 1960 C CA . ALA B 1 125 ? -1.514 2.113 24.094 1 80.5 125 ALA B CA 1
ATOM 1961 C C . ALA B 1 125 ? -0.928 0.738 24.391 1 80.5 125 ALA B C 1
ATOM 1963 O O . ALA B 1 125 ? -1.614 -0.279 24.266 1 80.5 125 ALA B O 1
ATOM 1964 N N . PRO B 1 126 ? 0.51 0.774 24.688 1 68 126 PRO B N 1
ATOM 1965 C CA . PRO B 1 126 ? 1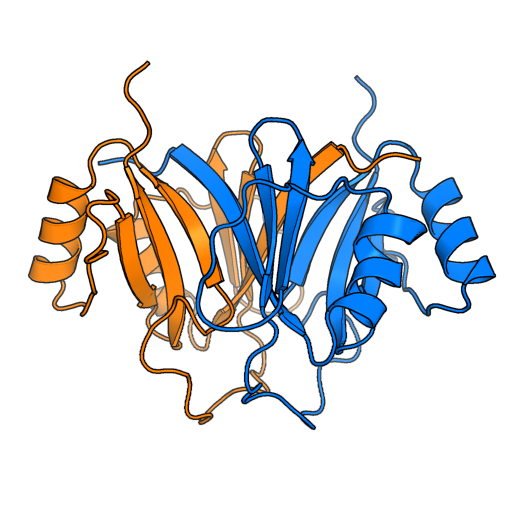.083 -0.529 25.031 1 68 126 PRO B CA 1
ATOM 1966 C C . PRO B 1 126 ? 0.376 -1.19 26.203 1 68 126 PRO B C 1
ATOM 1968 O O . PRO B 1 126 ? -0.207 -0.501 27.047 1 68 126 PRO B O 1
#

Foldseek 3Di:
DDDDDAAEEEDEDQDAVQQCCPVCVLVNWAWDPPDDCPPFDWTWTDPDPRHIYTYGNDDDPCPPPDADPACVVPDAEEEEDADLVVSVVSCVVVVWDKAADPVPFAKIWTAGPRRHIYIYHYDDDD/DDDDDAAEEEDEDQDAVQQCCPVCVLVNWAWDPPDDCPPFDWTWTDPDPRHIYTYGNDDDPCPPPDADPACVVPDAEEEEDADLVVSVVSCVVVVWDKAADPVPFAKIWTAGPRRHIYIYHYDDDD

Organism: NCBI:txid111769

Secondary structure (DSSP, 8-state):
--EEEEEEEEEE-S-HHHHHIIIIIIT-PEE-TT----SS-EEEEESSSS-EEEEE-S--TTTTPPPPSSGGGS-EEEEEES-HHHHHHHHHHTT--EEE-SSS-SEEEEE-TT--EEEEEEPPP-/--EEEEEEEEEE-S-HHHHHIIIIIIT-PEE-TTPPP-SS-EEEEESSSS-EEEEE-S--TTTTPPPPSSGGGS-EEEEEES-HHHHHHHHHHTT--EEE-SSS-SEEEEE-TT--EEEEEEPPP-

pLDDT: mean 96.59, std 4.73, range [68.0, 98.94]

Nearest PDB structures (foldseek):
  5uhj-assembly2_B-3  TM=7.425E-01  e=1.042E-07  Streptomyces sp. CB03234
  2c21-assembly3_F  TM=7.553E-01  e=4.549E-07  Leishmania major
  2rk0-assembly1_A  TM=7.386E-01  e=4.267E-07  Parafrankia sp. EAN1pec
  3e5d-assembly1_A-2  TM=7.349E-01  e=4.850E-07  Listeria monocytogenes serotype 4b str. F2365
  5umw-assembly2_B  TM=7.187E-01  e=4.850E-07  Streptomyces sp. CB03234

Sequence (252 aa):
MRILALHHVSIIVSNTATALGFYRDLLGLDVDDSRPDLGYPGAWLHINAAQQIHLLEVPNPESGLIRPAHGGRDRHLALWCDDLDQLAQRLETANIAYSRSKSGRQALFCRDPDDNAVEIMQHPAPMRILALHHVSIIVSNTATALGFYRDLLGLDVDDSRPDLGYPGAWLHINAAQQIHLLEVPNPESGLIRPAHGGRDRHLALWCDDLDQLAQRLETANIAYSRSKSGRQALFCRDPDDNAVEIMQHPAP

Radius of gyration: 17.37 Å; Cα contacts (8 Å, |Δi|>4): 547; chains: 2; bounding box: 42×47×44 Å

=== Feature glossary ===
Feature key, reading from the visual/contextual features back to the raw sequence:

Rendered structure images. Six rendered views show the 3D structure from the faces of a cube — i.e. along ±x, ±y, ±z. Rendering representation is drawn randomly per protein from cartoon (secondary-structure ribbons), sticks (backbone bonds), or molecular surface; coloring is either N→C rainbow (blue at the N-terminus through red at the C-terminus) or one color per chain.

Contact-map, Ramachandran, and PAE plots. The contact map is a binary N×N matrix image: pixel (i, j) is dark where Cα_i and Cα_j are within 8 Å and |i−j|>4. Because the |i−j|>4 filter removes local helical contacts, off-diagonal stripes parallel to the main diagonal indicate parallel β-sheets; stripes perpendicular to it indicate antiparallel β-sheets. The Ramachandran plot scatters every residue's (φ, ψ) pair against the sterically allowed regions. The PAE heatmap renders the predicted-aligned-error matrix.

InterPro / GO / CATH / organism. Database cross-references. InterPro integrates a dozen domain/family signature databases into unified entries with residue-range hits. GO terms attach function/process/location labels with evidence codes. CATH codes position the fold in a four-level structural taxonomy. Organism is the NCBI-taxonomy species name.

Nearest PDB structures. The Foldseek neighbor list gives the closest experimentally determined structures in the PDB, ranked by structural alignment. TM-score near 1 means near-identical fold; near 0.3 means only rough topology match. This is how one finds what a novel AlphaFold prediction most resembles in the solved-structure universe.

Predicted aligned error. PAE(i, j) answers: if I align the predicted and true structures on residue i, how far off (in Å) do I expect residue j to be? A block-diagonal PAE matrix with low values on the blocks and high values off-diagonal is the signature of a multi-domain protein with confidently predicted domains but uncertain inter-domain orientation.

Solvent-accessible surface area. Accessible surface area quantifies burial. A residue with SASA near zero is packed into the hydrophobic core; one with SASA >100 Å² sits on the surface. Computed here via the Shrake–Rupley numerical algorithm with a 1.4 Å probe.

B-factor. B-factor (Debye–Waller factor) reflects atomic displacement in the crystal lattice. It is an experimental observable (units Å²), not a prediction; low values mean the atom is pinned down, high values mean it moves or is heterogeneous across the crystal.

pLDDT. For AlphaFold models, the B-factor field carries pLDDT — the model's own estimate of local accuracy on a 0–100 scale. Regions with pLDDT<50 should be treated as essentially unmodeled; they often correspond to intrinsically disordered segments.

Backbone torsions (φ/ψ). φ (phi) and ψ (psi) are the two rotatable backbone dihedrals per residue: φ is the C(i-1)–N–Cα–C torsion, ψ is the N–Cα–C–N(i+1) torsion, both in degrees on (−180°, 180°]. α-helical residues cluster near (−60°, −45°); β-strand residues near (−120°, +130°). A Ramachandran plot is simply a scatter of (φ, ψ) for every residue.

Radius of gyration, Cα contacts, bounding box. Radius of gyration (Rg) is the root-mean-square distance of Cα atoms from their centroid — a single number for overall size and compactness. A globular domain of N residues has Rg ≈ 2.2·N^0.38 Å; an extended or disordered chain has a much larger Rg. The Cα contact count is the number of residue pairs whose Cα atoms are within 8 Å and are more than four positions apart in sequence — a standard proxy for tertiary packing density. The bounding box is the smallest axis-aligned box enclosing all Cα atoms.

Secondary structure (3-state, P-SEA). Three-state secondary structure (P-SEA) collapses the eight DSSP classes into helix (a), strand (b), and coil (c). P-SEA assigns these from Cα geometry alone — distances and angles — without requiring backbone oxygens, so it works on any Cα trace.

Secondary structure (8-state, DSSP). DSSP 8-state secondary structure assigns each residue one of H (α-helix), G (3₁₀-helix), I (π-helix), E (extended β-strand), B (isolated β-bridge), T (hydrogen-bonded turn), S (bend), or '-' (coil). The assignment is computed from backbone hydrogen-bond geometry via the Kabsch–Sander algorithm.

Foldseek 3Di. A 3Di character summarizes, for each residue, the relative orientation of the Cα frame of its nearest spatial neighbor. Because it encodes fold topology rather than chemistry, 3Di alignments detect remote structural similarity that sequence alignment misses.

mmCIF coordinates. The mmCIF block holds the 3D Cartesian coordinates of each backbone atom (N, Cα, C, O) in ångströms. mmCIF is the PDB's canonical archive format — a tagged-loop text representation of the atomic model.

Sequence. Sequence gives the chain of amino acids in standard one-letter code (A=alanine, C=cysteine, …, Y=tyrosine), read N→C. It is the only feature that is directly encoded by the gene; all structural features are derived from the folded form of this sequence.